Protein AF-A0A484F5U3-F1 (afdb_monomer_lite)

Secondary structure (DSSP, 8-state):
--SSGGGTTT--TT--PPPTTPPEEEEEEEE--SSS-HHHHHHHHHHT----EEEEETTEEEEEEEHHHHHHHHHHHHTTSTTTEEEEE-SS-TT-TTT-SGGGT--PPTTHHHHHHHHHHHHHHHHHHHHHHTT---PPP-PPPPPPGGGHHHHHHHHHHHS-------THHHHHHHHHHHHHHTT-----------------------------------

Organism: NCBI:txid91560

InterPro domains:
  IPR012025 Methanogenesis marker 6 protein [PF09875] (29-130)
  IPR012025 Methanogenesis marker 6 protein [TIGR03272] (28-154)

Sequence (222 aa):
MSSEIANETFKNKNVKKPLSGQKEITKIVAVSSDKVLPADAAQAAYASGYPVTLKETCYGLVMTGTEENVNAVIKIVQDLDKNHIFVKDRGFPAGDPRRCRATRNGGQRPGFYTLHEEISKMGTVGEALDNYEAGVEKTEAEWPTRLNSFKIEDYITAELGKNKKKPEMTHIVTDRIAAKKAEADKKKEPAKKTAKPDEKKTAAKKTAAKKTTKKETTAKKK

pLDDT: mean 72.13, std 22.2, range [30.53, 96.88]

Structure (mmCIF, N/CA/C/O backbone):
data_AF-A0A484F5U3-F1
#
_entry.id   AF-A0A484F5U3-F1
#
loop_
_atom_site.group_PDB
_atom_site.id
_atom_site.type_symbol
_atom_site.label_atom_id
_atom_site.label_alt_id
_atom_site.label_comp_id
_atom_site.label_asym_id
_atom_site.label_entity_id
_atom_site.label_seq_id
_atom_site.pdbx_PDB_ins_code
_atom_site.Cartn_x
_atom_site.Cartn_y
_atom_site.Cartn_z
_atom_site.occupancy
_atom_site.B_iso_or_equiv
_atom_site.auth_seq_id
_atom_site.auth_comp_id
_atom_site.auth_asym_id
_atom_site.auth_atom_id
_atom_site.pdbx_PDB_model_num
ATOM 1 N N . MET A 1 1 ? -29.268 31.803 20.587 1.00 41.06 1 MET A N 1
ATOM 2 C CA . MET A 1 1 ? -29.353 30.354 20.884 1.00 41.06 1 MET A CA 1
ATOM 3 C C . MET A 1 1 ? -29.110 29.599 19.580 1.00 41.06 1 MET A C 1
ATOM 5 O O . MET A 1 1 ? -30.066 29.216 18.921 1.00 41.06 1 MET A O 1
ATOM 9 N N . SER A 1 2 ? -27.857 29.532 19.107 1.00 43.00 2 SER A N 1
ATOM 10 C CA . SER A 1 2 ? -27.600 29.254 17.672 1.00 43.00 2 SER A CA 1
ATOM 11 C C . SER A 1 2 ? -26.285 28.523 17.363 1.00 43.00 2 SER A C 1
ATOM 13 O O . SER A 1 2 ? -26.029 28.205 16.209 1.00 43.00 2 SER A O 1
ATOM 15 N N . SER A 1 3 ? -25.446 28.252 18.366 1.00 44.62 3 SER A N 1
ATOM 16 C CA . SER A 1 3 ? -24.119 27.629 18.217 1.00 44.62 3 SER A CA 1
ATOM 17 C C . SER A 1 3 ? -24.100 26.120 18.500 1.00 44.62 3 SER A C 1
ATOM 19 O O . SER A 1 3 ? -23.183 25.423 18.072 1.00 44.62 3 SER A O 1
ATOM 21 N N . GLU A 1 4 ? -25.100 25.596 19.211 1.00 41.88 4 GLU A N 1
ATOM 22 C CA . GLU A 1 4 ? -25.126 24.196 19.664 1.00 41.88 4 GLU A CA 1
ATOM 23 C C . GLU A 1 4 ? -25.644 23.243 18.576 1.00 41.88 4 GLU A C 1
ATOM 25 O O . GLU A 1 4 ? -25.062 22.181 18.355 1.00 41.88 4 GLU A O 1
ATOM 30 N N . ILE A 1 5 ? -26.657 23.673 17.813 1.00 43.88 5 ILE A N 1
ATOM 31 C CA . ILE A 1 5 ? -27.318 22.889 16.750 1.00 43.88 5 ILE A CA 1
ATOM 32 C C . ILE A 1 5 ? -26.324 22.438 15.658 1.00 43.88 5 ILE A C 1
ATOM 34 O O . ILE A 1 5 ? -26.471 21.362 15.085 1.00 43.88 5 ILE A O 1
ATOM 38 N N . ALA A 1 6 ? -25.266 23.215 15.401 1.00 37.53 6 ALA A N 1
ATOM 39 C CA . ALA A 1 6 ? -24.272 22.914 14.367 1.00 37.53 6 ALA A CA 1
ATOM 40 C C . ALA A 1 6 ? -23.347 21.718 14.689 1.00 37.53 6 ALA A C 1
ATOM 42 O O . ALA A 1 6 ? -22.678 21.213 13.789 1.00 37.53 6 ALA A O 1
ATOM 43 N N . ASN A 1 7 ? -23.284 21.262 15.949 1.00 38.12 7 ASN A N 1
ATOM 44 C CA . ASN A 1 7 ? -22.329 20.234 16.393 1.00 38.12 7 ASN A CA 1
ATOM 45 C C . ASN A 1 7 ? -22.912 18.810 16.479 1.00 38.12 7 ASN A C 1
ATOM 47 O O . ASN A 1 7 ? -22.171 17.852 16.716 1.00 38.12 7 ASN A O 1
ATOM 51 N N . GLU A 1 8 ? -24.220 18.631 16.288 1.00 37.88 8 GLU A N 1
ATOM 52 C CA . GLU A 1 8 ? -24.847 17.302 16.358 1.00 37.88 8 GLU A CA 1
ATOM 53 C C . GLU A 1 8 ? -24.773 16.533 15.032 1.00 37.88 8 GLU A C 1
ATOM 55 O O . GLU A 1 8 ? -24.604 15.310 15.026 1.00 37.88 8 GLU A O 1
ATOM 60 N N . THR A 1 9 ? -24.822 17.243 13.903 1.00 38.38 9 THR A N 1
ATOM 61 C CA . THR A 1 9 ? -24.992 16.674 12.555 1.00 38.38 9 THR A CA 1
ATOM 62 C C . THR A 1 9 ? -23.798 15.855 12.047 1.00 38.38 9 THR A C 1
ATOM 64 O O . THR A 1 9 ? -23.935 15.147 11.054 1.00 38.38 9 THR A O 1
ATOM 67 N N . PHE A 1 10 ? -22.636 15.910 12.713 1.00 39.28 10 PHE A N 1
ATOM 68 C CA . PHE A 1 10 ? -21.430 15.161 12.318 1.00 39.28 10 PHE A CA 1
ATOM 69 C C . PHE A 1 10 ? -21.106 13.949 13.218 1.00 39.28 10 PHE A C 1
ATOM 71 O O . PHE A 1 10 ? -20.058 13.317 13.074 1.00 39.28 10 PHE A O 1
ATOM 78 N N . LYS A 1 11 ? -22.008 13.562 14.132 1.00 38.47 11 LYS A N 1
ATOM 79 C CA . LYS A 1 11 ? -21.887 12.301 14.887 1.00 38.47 11 LYS A CA 1
ATOM 80 C C . LYS A 1 11 ? -22.425 11.134 14.051 1.00 38.47 11 LYS A C 1
ATOM 82 O O . LYS A 1 11 ? -23.576 10.731 14.207 1.00 38.47 11 LYS A O 1
ATOM 87 N N . ASN A 1 12 ? -21.593 10.582 13.164 1.00 41.94 12 ASN A N 1
ATOM 88 C CA . ASN A 1 12 ? -21.944 9.404 12.362 1.00 41.94 12 ASN A CA 1
ATOM 89 C C . ASN A 1 12 ? -22.161 8.171 13.268 1.00 41.94 12 ASN A C 1
ATOM 91 O O . ASN A 1 12 ? -21.207 7.533 13.717 1.00 41.94 12 ASN A O 1
ATOM 95 N N . LYS A 1 13 ? -23.432 7.849 13.545 1.00 41.28 13 LYS A N 1
ATOM 96 C CA . LYS A 1 13 ? -23.855 6.891 14.585 1.00 41.28 13 LYS A CA 1
ATOM 97 C C . LYS A 1 13 ? -23.463 5.428 14.315 1.00 41.28 13 LYS A C 1
ATOM 99 O O . LYS A 1 13 ? -23.610 4.606 15.212 1.00 41.28 13 LYS A O 1
ATOM 104 N N . ASN A 1 14 ? -22.953 5.104 13.122 1.00 42.81 14 ASN A N 1
ATOM 105 C CA . ASN A 1 14 ? -22.534 3.746 12.752 1.00 42.81 14 ASN A CA 1
ATOM 106 C C . ASN A 1 14 ? -21.065 3.413 13.062 1.00 42.81 14 ASN A C 1
ATOM 108 O O . ASN A 1 14 ? -20.674 2.253 12.927 1.00 42.81 14 ASN A O 1
ATOM 112 N N . VAL A 1 15 ? -20.250 4.368 13.529 1.00 49.59 15 VAL A N 1
ATOM 113 C CA . VAL A 1 15 ? -18.909 4.044 14.045 1.00 49.59 15 VAL A CA 1
ATOM 114 C C . VAL A 1 15 ? -19.054 3.400 15.426 1.00 49.59 15 VAL A C 1
ATOM 116 O O . VAL A 1 15 ? -18.996 4.071 16.458 1.00 49.59 15 VAL A O 1
ATOM 119 N N . LYS A 1 16 ? -19.267 2.077 15.451 1.00 50.12 16 LYS A N 1
ATOM 120 C CA . LYS A 1 16 ? -19.190 1.276 16.679 1.00 50.12 16 LYS A CA 1
ATOM 121 C C . LYS A 1 16 ? -17.790 1.445 17.270 1.00 50.12 16 LYS A C 1
ATOM 123 O O . LYS A 1 16 ? -16.825 0.905 16.736 1.00 50.12 16 LYS A O 1
ATOM 128 N N . LYS A 1 17 ? -17.687 2.198 18.369 1.00 50.75 17 LYS A N 1
ATOM 129 C CA . LYS A 1 17 ? -16.458 2.303 19.166 1.00 50.75 17 LYS A CA 1
ATOM 130 C C . LYS A 1 17 ? -15.971 0.879 19.494 1.00 50.75 17 LYS A C 1
ATOM 132 O O . LYS A 1 17 ? -16.818 0.070 19.884 1.00 50.75 17 LYS A O 1
ATOM 137 N N . PRO A 1 18 ? -14.673 0.554 19.329 1.00 54.41 18 PRO A N 1
ATOM 138 C CA . PRO A 1 18 ? -14.179 -0.805 19.528 1.00 54.41 18 PRO A CA 1
ATOM 139 C C . PRO A 1 18 ? -14.562 -1.338 20.911 1.00 54.41 18 PRO A C 1
ATOM 141 O O . PRO A 1 18 ? -14.521 -0.608 21.908 1.00 54.41 18 PRO A O 1
ATOM 144 N N . LEU A 1 19 ? -14.958 -2.613 20.948 1.00 56.31 19 LEU A N 1
ATOM 145 C CA . LEU A 1 19 ? -15.327 -3.310 22.177 1.00 56.31 19 LEU A CA 1
ATOM 146 C C . LEU A 1 19 ? -14.149 -3.269 23.157 1.00 56.31 19 LEU A C 1
ATOM 148 O O . LEU A 1 19 ? -12.989 -3.397 22.759 1.00 56.31 19 LEU A O 1
ATOM 152 N N . SER A 1 20 ? -14.447 -3.043 24.437 1.00 50.94 20 SER A N 1
ATOM 153 C CA . SER A 1 20 ? -13.456 -2.741 25.473 1.00 50.94 20 SER A CA 1
ATOM 154 C C . SER A 1 20 ? -12.430 -3.867 25.632 1.00 50.94 20 SER A C 1
ATOM 156 O O . SER A 1 20 ? -12.700 -4.864 26.297 1.00 50.94 20 SER A O 1
ATOM 158 N N . GLY A 1 21 ? -11.260 -3.687 25.016 1.00 67.50 21 GLY A N 1
ATOM 159 C CA . GLY A 1 21 ? -10.169 -4.663 24.975 1.00 67.50 21 GLY A CA 1
ATOM 160 C C . GLY A 1 21 ? -9.510 -4.795 23.597 1.0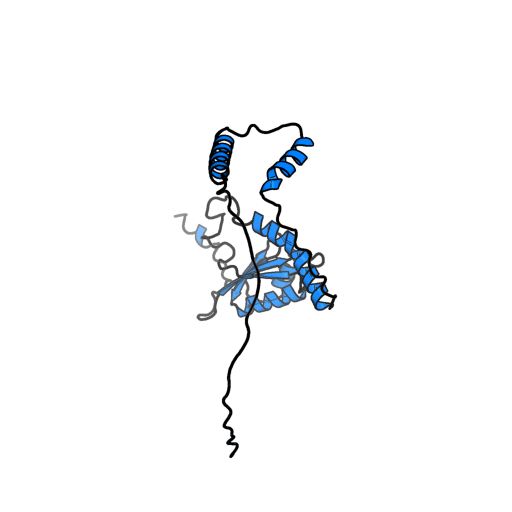0 67.50 21 GLY A C 1
ATOM 161 O O . GLY A 1 21 ? -8.325 -5.110 23.529 1.00 67.50 21 GLY A O 1
ATOM 162 N N . GLN A 1 22 ? -10.220 -4.505 22.500 1.00 71.00 22 GLN A N 1
ATOM 163 C CA . GLN A 1 22 ? -9.645 -4.616 21.154 1.00 71.00 22 GLN A CA 1
ATOM 164 C C . GLN A 1 22 ? -8.764 -3.409 20.796 1.00 71.00 22 GLN A C 1
ATOM 166 O O . GLN A 1 22 ? -9.181 -2.252 20.877 1.00 71.00 22 GLN A O 1
ATOM 171 N N . LYS A 1 23 ? -7.535 -3.699 20.354 1.00 85.06 23 LYS A N 1
ATOM 172 C CA . LYS A 1 23 ? -6.556 -2.714 19.880 1.00 85.06 23 LYS A CA 1
ATOM 173 C C . LYS A 1 23 ? -6.974 -2.173 18.510 1.00 85.06 23 LYS A C 1
ATOM 175 O O . LYS A 1 23 ? -7.027 -2.908 17.523 1.00 85.06 23 LYS A O 1
ATOM 180 N N . GLU A 1 24 ? -7.252 -0.875 18.458 1.00 90.38 24 GLU A N 1
ATOM 181 C CA . GLU A 1 24 ? -7.454 -0.145 17.209 1.00 90.38 24 GLU A CA 1
ATOM 182 C C . GLU A 1 24 ? -6.094 0.193 16.584 1.00 90.38 24 GLU A C 1
ATOM 184 O O . GLU A 1 24 ? -5.200 0.725 17.246 1.00 90.38 24 GLU A O 1
ATOM 189 N N . ILE A 1 25 ? -5.934 -0.129 15.303 1.00 94.31 25 ILE A N 1
ATOM 190 C CA . ILE A 1 25 ? -4.747 0.187 14.511 1.00 94.31 25 ILE A CA 1
ATOM 191 C C . ILE A 1 25 ? -5.137 0.996 13.278 1.00 94.31 25 ILE A C 1
ATOM 193 O O . ILE A 1 25 ? -6.298 1.088 12.881 1.00 94.31 25 ILE A O 1
ATOM 197 N N . THR A 1 26 ? -4.143 1.610 12.649 1.00 93.94 26 THR A N 1
ATOM 198 C CA . THR A 1 26 ? -4.297 2.204 11.324 1.00 93.94 26 THR A CA 1
ATOM 199 C C . THR A 1 26 ? -3.098 1.816 10.477 1.00 93.94 26 THR A C 1
ATOM 201 O O . THR A 1 26 ? -1.956 1.957 10.918 1.00 93.94 26 THR A O 1
ATOM 204 N N . LYS A 1 27 ? -3.354 1.360 9.250 1.00 94.38 27 LYS A N 1
ATOM 205 C CA . LYS A 1 27 ? -2.317 1.099 8.247 1.00 94.38 27 LYS A CA 1
ATOM 206 C C . LYS A 1 27 ? -2.541 1.965 7.009 1.00 94.38 27 LYS A C 1
ATOM 208 O O . LYS A 1 27 ? -3.644 2.460 6.764 1.00 94.38 27 LYS A O 1
ATOM 213 N N . ILE A 1 28 ? -1.475 2.179 6.249 1.00 92.38 28 ILE A N 1
ATOM 214 C CA . ILE A 1 28 ? -1.549 2.638 4.862 1.00 92.38 28 ILE A CA 1
ATOM 215 C C . ILE A 1 28 ? -1.192 1.463 3.952 1.00 92.38 28 ILE A C 1
ATOM 217 O O . ILE A 1 28 ? -0.192 0.783 4.182 1.00 92.38 28 ILE A O 1
ATOM 221 N N . VAL A 1 29 ? -2.030 1.239 2.948 1.00 94.19 29 VAL A N 1
ATOM 222 C CA . VAL A 1 29 ? -1.783 0.353 1.815 1.00 94.19 29 VAL A CA 1
ATOM 223 C C . VAL A 1 29 ? -1.407 1.243 0.639 1.00 94.19 29 VAL A C 1
ATOM 225 O O . VAL A 1 29 ? -2.126 2.201 0.338 1.00 94.19 29 VAL A O 1
ATOM 228 N N . ALA A 1 30 ? -0.281 0.948 0.004 1.00 93.50 30 ALA A N 1
ATOM 229 C CA . ALA A 1 30 ? 0.208 1.644 -1.171 1.00 93.50 30 ALA A CA 1
ATOM 230 C C . ALA A 1 30 ? 0.343 0.647 -2.329 1.00 93.50 30 ALA A C 1
ATOM 232 O O . ALA A 1 30 ? 0.994 -0.388 -2.194 1.00 93.50 30 ALA A O 1
ATOM 233 N N . VAL A 1 31 ? -0.309 0.960 -3.443 1.00 94.62 31 VAL A N 1
ATOM 234 C CA . VAL A 1 31 ? -0.389 0.121 -4.640 1.00 94.62 31 VAL A CA 1
ATOM 235 C C . VAL A 1 31 ? 0.643 0.621 -5.644 1.00 94.62 31 VAL A C 1
ATOM 237 O O . VAL A 1 31 ? 0.672 1.811 -5.959 1.00 94.62 31 VAL A O 1
ATOM 240 N N . SER A 1 32 ? 1.494 -0.284 -6.122 1.00 92.81 32 SER A N 1
ATOM 241 C CA . SER A 1 32 ? 2.542 -0.019 -7.114 1.00 92.81 32 SER A CA 1
ATOM 242 C C . SER A 1 32 ? 2.533 -1.093 -8.211 1.00 92.81 32 SER A C 1
ATOM 244 O O . SER A 1 32 ? 3.586 -1.593 -8.609 1.00 92.81 32 SER A O 1
ATOM 246 N N . SER A 1 33 ? 1.326 -1.482 -8.633 1.00 91.12 33 SER A N 1
ATOM 247 C CA . SER A 1 33 ? 1.037 -2.477 -9.672 1.00 91.12 33 SER A CA 1
ATOM 248 C C . SER A 1 33 ? 0.574 -1.784 -10.952 1.00 91.12 33 SER A C 1
ATOM 250 O O . SER A 1 33 ? -0.191 -0.824 -10.882 1.00 91.12 33 SER A O 1
ATOM 252 N N . ASP A 1 34 ? 0.961 -2.325 -12.107 1.00 89.56 34 ASP A N 1
ATOM 253 C CA . ASP A 1 34 ? 0.396 -1.948 -13.412 1.00 89.56 34 ASP A CA 1
ATOM 254 C C . ASP A 1 34 ? -0.933 -2.674 -13.713 1.00 89.56 34 ASP A C 1
ATOM 256 O O . ASP A 1 34 ? -1.636 -2.328 -14.662 1.00 89.56 34 ASP A O 1
ATOM 260 N N . LYS A 1 35 ? -1.277 -3.697 -12.916 1.00 92.56 35 LYS A N 1
ATOM 261 C CA . LYS A 1 35 ? -2.450 -4.575 -13.093 1.00 92.56 35 LYS A CA 1
ATOM 262 C C . LYS A 1 35 ? -3.643 -4.141 -12.233 1.00 92.56 35 LYS A C 1
ATOM 264 O O . LYS A 1 35 ? -4.784 -4.387 -12.609 1.00 92.56 35 LYS A O 1
ATOM 269 N N . VAL A 1 36 ? -3.373 -3.540 -11.070 1.00 94.12 36 VAL A N 1
ATOM 270 C CA . VAL A 1 36 ? -4.365 -3.194 -10.036 1.00 94.12 36 VAL A CA 1
ATOM 271 C C . VAL A 1 36 ? -4.278 -1.706 -9.722 1.00 94.12 36 VAL A C 1
ATOM 273 O O . VAL A 1 36 ? -3.232 -1.219 -9.288 1.00 94.12 36 VAL A O 1
ATOM 276 N N . LEU A 1 37 ? -5.380 -0.975 -9.879 1.00 94.50 37 LEU A N 1
ATOM 277 C CA . LEU A 1 37 ? -5.435 0.447 -9.553 1.00 94.50 37 LEU A CA 1
ATOM 278 C C . LEU A 1 37 ? -5.706 0.670 -8.051 1.00 94.50 37 LEU A C 1
ATOM 280 O O . LEU A 1 37 ? -6.380 -0.132 -7.397 1.00 94.50 37 LEU A O 1
ATOM 284 N N . PRO A 1 38 ? -5.302 1.829 -7.492 1.00 94.25 38 PRO A N 1
ATOM 285 C CA . PRO A 1 38 ? -5.743 2.292 -6.174 1.00 94.25 38 PRO A CA 1
ATOM 286 C C . PRO A 1 38 ? -7.260 2.230 -5.934 1.00 94.25 38 PRO A C 1
ATOM 288 O O . PRO A 1 38 ? -7.690 2.037 -4.797 1.00 94.25 38 PRO A O 1
ATOM 291 N N . ALA A 1 39 ? -8.060 2.398 -6.993 1.00 94.88 39 ALA A N 1
ATOM 292 C CA . ALA A 1 39 ? -9.516 2.313 -6.947 1.00 94.88 39 ALA A CA 1
ATOM 293 C C . ALA A 1 39 ? -10.015 0.869 -6.766 1.00 94.88 39 ALA A C 1
ATOM 295 O O . ALA A 1 39 ? -10.960 0.648 -6.014 1.00 94.88 39 ALA A O 1
ATOM 296 N N . ASP A 1 40 ? -9.360 -0.114 -7.384 1.00 95.56 40 ASP A N 1
ATOM 297 C CA . ASP A 1 40 ? -9.749 -1.528 -7.303 1.00 95.56 40 ASP A CA 1
ATOM 298 C C . ASP A 1 40 ? -9.438 -2.080 -5.907 1.00 95.56 40 ASP A C 1
ATOM 300 O O . ASP A 1 40 ? -10.276 -2.720 -5.272 1.00 95.56 40 ASP A O 1
ATOM 304 N N . ALA A 1 41 ? -8.273 -1.709 -5.364 1.00 95.38 41 ALA A N 1
ATOM 305 C CA . ALA A 1 41 ? -7.901 -1.967 -3.974 1.00 95.38 41 ALA A CA 1
ATOM 306 C C . ALA A 1 41 ? -8.887 -1.337 -2.967 1.00 95.38 41 ALA A C 1
ATOM 308 O O . ALA A 1 41 ? -9.164 -1.920 -1.916 1.00 95.38 41 ALA A O 1
ATOM 309 N N . ALA A 1 42 ? -9.450 -0.163 -3.278 1.00 95.25 42 ALA A N 1
ATOM 310 C CA . ALA A 1 42 ? -10.506 0.444 -2.470 1.00 95.25 42 ALA A CA 1
ATOM 311 C C . ALA A 1 42 ? -11.843 -0.305 -2.617 1.00 95.25 42 ALA A C 1
ATOM 313 O O . ALA A 1 42 ? -12.475 -0.606 -1.605 1.00 95.25 42 ALA A O 1
ATOM 314 N N . GLN A 1 43 ? -12.253 -0.670 -3.837 1.00 95.69 43 GLN A N 1
ATOM 315 C CA . GLN A 1 43 ? -13.472 -1.449 -4.091 1.00 95.69 43 GLN A CA 1
ATOM 316 C C . GLN A 1 43 ? -13.440 -2.813 -3.391 1.00 95.69 43 GLN A C 1
ATOM 318 O O . GLN A 1 43 ? -14.408 -3.161 -2.719 1.00 95.69 43 GLN A O 1
ATOM 323 N N . ALA A 1 44 ? -12.324 -3.544 -3.458 1.00 95.62 44 ALA A N 1
ATOM 324 C CA . ALA A 1 44 ? -12.140 -4.803 -2.735 1.00 95.62 44 ALA A CA 1
ATOM 325 C C . ALA A 1 44 ? -12.240 -4.610 -1.210 1.00 95.62 44 ALA A C 1
ATOM 327 O O . ALA A 1 44 ? -12.890 -5.397 -0.518 1.00 95.62 44 ALA A O 1
ATOM 328 N N . ALA A 1 45 ? -11.674 -3.519 -0.678 1.00 95.50 45 ALA A N 1
ATOM 329 C CA . ALA A 1 45 ? -11.804 -3.179 0.735 1.00 95.50 45 ALA A CA 1
ATOM 330 C C . ALA A 1 45 ? -13.256 -2.842 1.138 1.00 95.50 45 ALA A C 1
ATOM 332 O O . ALA A 1 45 ? -13.696 -3.283 2.200 1.00 95.50 45 ALA A O 1
ATOM 333 N N . TYR A 1 46 ? -14.025 -2.136 0.299 1.00 95.06 46 TYR A N 1
ATOM 334 C CA . TYR A 1 46 ? -15.458 -1.890 0.526 1.00 95.06 46 TYR A CA 1
ATOM 335 C C . TYR A 1 46 ? -16.299 -3.176 0.425 1.00 95.06 46 TYR A C 1
ATOM 337 O O . TYR A 1 46 ? -17.157 -3.416 1.274 1.00 95.06 46 TYR A O 1
ATOM 345 N N . ALA A 1 47 ? -16.033 -4.023 -0.573 1.00 95.44 47 ALA A N 1
ATOM 346 C CA . ALA A 1 47 ? -16.743 -5.282 -0.806 1.00 95.44 47 ALA A CA 1
ATOM 347 C C . ALA A 1 47 ? -16.494 -6.338 0.289 1.00 95.44 47 ALA A C 1
ATOM 349 O O . ALA A 1 47 ? -17.308 -7.239 0.469 1.00 95.44 47 ALA A O 1
ATOM 350 N N . SER A 1 48 ? -15.400 -6.209 1.048 1.00 93.50 48 SER A N 1
ATOM 351 C CA . SER A 1 48 ? -15.016 -7.145 2.113 1.00 93.50 48 SER A CA 1
ATOM 352 C C . SER A 1 48 ? -16.020 -7.272 3.272 1.00 93.50 48 SER A C 1
ATOM 354 O O . SER A 1 48 ? -15.952 -8.233 4.036 1.00 93.50 48 SER A O 1
ATOM 356 N N . GLY A 1 49 ? -16.921 -6.298 3.451 1.00 91.62 49 GLY A N 1
ATOM 357 C CA . GLY A 1 49 ? -17.933 -6.289 4.516 1.00 91.62 49 GLY A CA 1
ATOM 358 C C . GLY A 1 49 ? -17.405 -6.071 5.945 1.00 91.62 49 GLY A C 1
ATOM 359 O O . GLY A 1 49 ? -18.206 -5.966 6.877 1.00 91.62 49 GLY A O 1
ATOM 360 N N . TYR A 1 50 ? -16.088 -5.974 6.149 1.00 94.38 50 TYR A N 1
ATOM 361 C CA . TYR A 1 50 ? -15.503 -5.772 7.476 1.00 94.38 50 TYR A CA 1
ATOM 362 C C . TYR A 1 50 ? -15.731 -4.343 8.010 1.00 94.38 50 TYR A C 1
ATOM 364 O O . TYR A 1 50 ? -15.652 -3.374 7.252 1.00 94.38 50 TYR A O 1
ATOM 372 N N . PRO A 1 51 ? -15.952 -4.165 9.330 1.00 92.88 51 PRO A N 1
ATOM 373 C CA . PRO A 1 51 ? -16.187 -2.857 9.941 1.00 92.88 51 PRO A CA 1
ATOM 374 C C . PRO A 1 51 ? -14.878 -2.063 10.109 1.00 92.88 51 PRO A C 1
ATOM 376 O O . PRO A 1 51 ? -14.354 -1.909 11.214 1.00 92.88 51 PRO A O 1
ATOM 379 N N . VAL A 1 52 ? -14.346 -1.547 8.999 1.00 93.44 52 VAL A N 1
ATOM 380 C CA . VAL A 1 52 ? -13.168 -0.667 8.953 1.00 93.44 52 VAL A CA 1
ATOM 381 C C . VAL A 1 52 ? -13.528 0.716 8.407 1.00 93.44 52 VAL A C 1
ATOM 383 O O . VAL A 1 52 ? -14.346 0.862 7.503 1.00 93.44 52 VAL A O 1
ATOM 386 N N . THR A 1 53 ? -12.893 1.760 8.939 1.00 93.69 53 THR A N 1
ATOM 387 C CA . THR A 1 53 ? -12.974 3.112 8.374 1.00 93.69 53 THR A CA 1
ATOM 388 C C . THR A 1 53 ? -11.933 3.251 7.271 1.00 93.69 53 THR A C 1
ATOM 390 O O . THR A 1 53 ? -10.731 3.204 7.542 1.00 93.69 53 THR A O 1
ATOM 393 N N . LEU A 1 54 ? -12.390 3.435 6.033 1.00 94.12 54 LEU A N 1
ATOM 394 C CA . LEU A 1 54 ? -11.539 3.586 4.854 1.00 94.12 54 LEU A CA 1
ATOM 395 C C . LEU A 1 54 ? -11.379 5.057 4.452 1.00 94.12 54 LEU A C 1
ATOM 397 O O . LEU A 1 54 ? -12.302 5.865 4.567 1.00 94.12 54 LEU A O 1
ATOM 401 N N . LYS A 1 55 ? -10.195 5.398 3.943 1.00 92.44 55 LYS A N 1
ATOM 402 C CA . LYS A 1 55 ? -9.917 6.652 3.243 1.00 92.44 55 LYS A CA 1
ATOM 403 C C . LYS A 1 55 ? -9.037 6.388 2.026 1.00 92.44 55 LYS A C 1
ATOM 405 O O . LYS A 1 55 ? -7.852 6.091 2.170 1.00 92.44 55 LYS A O 1
ATOM 410 N N . GLU A 1 56 ? -9.602 6.600 0.849 1.00 92.56 56 GLU A N 1
ATOM 411 C CA . GLU A 1 5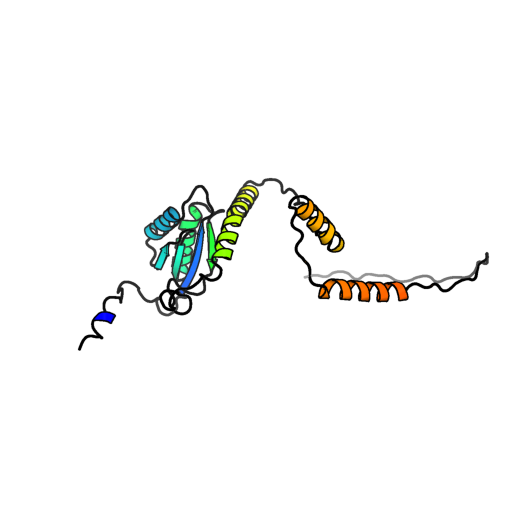6 ? -8.887 6.584 -0.426 1.00 92.56 56 GLU A CA 1
ATOM 412 C C . GLU A 1 56 ? -7.791 7.659 -0.516 1.00 92.56 56 GLU A C 1
ATOM 414 O O . GLU A 1 56 ? -7.841 8.727 0.116 1.00 92.56 56 GLU A O 1
ATOM 419 N N . THR A 1 57 ? -6.782 7.363 -1.330 1.00 88.25 57 THR A N 1
ATOM 420 C CA . THR A 1 57 ? -5.669 8.244 -1.687 1.00 88.25 57 THR A CA 1
ATOM 421 C C . THR A 1 57 ? -5.242 7.966 -3.131 1.00 88.25 57 THR A C 1
ATOM 423 O O . THR A 1 57 ? -5.506 6.894 -3.661 1.00 88.25 57 THR A O 1
ATOM 426 N N . CYS A 1 58 ? -4.495 8.884 -3.751 1.00 88.12 58 CYS A N 1
ATOM 427 C CA . CYS A 1 58 ? -3.996 8.738 -5.127 1.00 88.12 58 CYS A CA 1
ATOM 428 C C . CYS A 1 58 ? -3.050 7.536 -5.354 1.00 88.12 58 CYS A C 1
ATOM 430 O O . CYS A 1 58 ? -2.594 7.333 -6.471 1.00 88.12 58 CYS A O 1
ATOM 432 N N . TYR A 1 59 ? -2.704 6.801 -4.294 1.00 88.62 59 TYR A N 1
ATOM 433 C CA . TYR A 1 59 ? -1.669 5.769 -4.264 1.00 88.62 59 TYR A CA 1
ATOM 434 C C . TYR A 1 59 ? -2.133 4.473 -3.576 1.00 88.62 59 TYR A C 1
ATOM 436 O O . TYR A 1 59 ? -1.313 3.611 -3.289 1.00 88.62 59 TYR A O 1
ATOM 444 N N . GLY A 1 60 ? -3.417 4.353 -3.228 1.00 92.62 60 GLY A N 1
ATOM 445 C CA . GLY A 1 60 ? -3.964 3.259 -2.418 1.00 92.62 60 GLY A CA 1
ATOM 446 C C . GLY A 1 60 ? -4.884 3.797 -1.324 1.00 92.62 60 GLY A C 1
ATOM 447 O O . GLY A 1 60 ? -5.535 4.827 -1.504 1.00 92.62 60 GLY A O 1
ATOM 448 N N . LEU A 1 61 ? -4.915 3.160 -0.155 1.00 94.12 61 LEU A N 1
ATOM 449 C CA . LEU A 1 61 ? -5.885 3.460 0.900 1.00 94.12 61 LEU A CA 1
ATOM 450 C C . LEU A 1 61 ? -5.265 3.539 2.299 1.00 94.12 61 LEU A C 1
ATOM 452 O O . LEU A 1 61 ? -4.253 2.920 2.615 1.00 94.12 61 LEU A O 1
ATOM 456 N N . VAL A 1 62 ? -5.906 4.307 3.175 1.00 93.50 62 VAL A N 1
ATOM 457 C CA . VAL A 1 62 ? -5.665 4.302 4.621 1.00 93.50 62 VAL A CA 1
ATOM 458 C C . VAL A 1 62 ? -6.860 3.640 5.287 1.00 93.50 62 VAL A C 1
ATOM 460 O O . VAL A 1 62 ? -7.992 4.059 5.058 1.00 93.50 62 VAL A O 1
ATOM 463 N N . MET A 1 63 ? -6.606 2.643 6.128 1.00 94.62 63 MET A N 1
ATOM 464 C CA . MET A 1 63 ? -7.641 1.900 6.849 1.00 94.62 63 MET A CA 1
ATOM 465 C C . MET A 1 63 ? -7.416 1.991 8.358 1.00 94.62 63 MET A C 1
ATOM 467 O O . MET A 1 63 ? -6.286 1.835 8.826 1.00 94.62 63 MET A O 1
ATOM 471 N N . THR A 1 64 ? -8.488 2.248 9.106 1.00 94.94 64 THR A N 1
ATOM 472 C CA . THR A 1 64 ? -8.524 2.325 10.574 1.00 94.94 64 THR A CA 1
ATOM 473 C C . THR A 1 64 ? -9.558 1.338 11.111 1.00 94.94 64 THR A C 1
ATOM 475 O O . THR A 1 64 ? -10.671 1.271 10.591 1.00 94.94 64 THR A O 1
ATOM 478 N N . GLY A 1 65 ? -9.216 0.592 12.159 1.00 93.69 65 GLY A N 1
ATOM 479 C CA . GLY A 1 65 ? -10.143 -0.314 12.838 1.00 93.69 65 GLY A CA 1
ATOM 480 C C . GLY A 1 65 ? -9.431 -1.277 13.784 1.00 93.69 65 GLY A C 1
ATOM 481 O O . GLY A 1 65 ? -8.229 -1.164 14.021 1.00 93.69 65 GLY A O 1
ATOM 482 N N . THR A 1 66 ? -10.165 -2.248 14.320 1.00 94.56 66 THR A N 1
ATOM 483 C CA . THR A 1 66 ? -9.601 -3.345 15.127 1.00 94.56 66 THR A CA 1
ATOM 484 C C . THR A 1 66 ? -8.571 -4.150 14.329 1.00 94.56 66 THR A C 1
ATOM 486 O O . THR A 1 66 ? -8.815 -4.451 13.158 1.00 94.56 66 THR A O 1
ATOM 489 N N . GLU A 1 67 ? -7.484 -4.569 14.974 1.00 93.25 67 GLU A N 1
ATOM 490 C CA . GLU A 1 67 ? -6.373 -5.307 14.349 1.00 93.25 67 GLU A CA 1
ATOM 491 C C . GLU A 1 67 ? -6.797 -6.548 13.538 1.00 93.25 67 GLU A C 1
ATOM 493 O O . GLU A 1 67 ? -6.299 -6.741 12.432 1.00 93.25 67 GLU A O 1
ATOM 498 N N . GLU A 1 68 ? -7.770 -7.326 14.020 1.00 94.06 68 GLU A N 1
ATOM 499 C CA . GLU A 1 68 ? -8.351 -8.480 13.311 1.00 94.06 68 GLU A CA 1
ATOM 500 C C . GLU A 1 68 ? -8.953 -8.086 11.949 1.00 94.06 68 GLU A C 1
ATOM 502 O O . GLU A 1 68 ? -8.485 -8.539 10.905 1.00 94.06 68 GLU A O 1
ATOM 507 N N . ASN A 1 69 ? -9.955 -7.196 11.953 1.00 95.25 69 ASN A N 1
ATOM 508 C CA . ASN A 1 69 ? -10.652 -6.743 10.745 1.00 95.25 69 ASN A CA 1
ATOM 509 C C . ASN A 1 69 ? -9.709 -6.026 9.763 1.00 95.25 69 ASN A C 1
ATOM 511 O O . ASN A 1 69 ? -9.786 -6.254 8.560 1.00 95.25 69 ASN A O 1
ATOM 515 N N . VAL A 1 70 ? -8.778 -5.203 10.261 1.00 95.12 70 VAL A N 1
ATOM 516 C CA . VAL A 1 70 ? -7.770 -4.534 9.419 1.00 95.12 70 VAL A CA 1
ATOM 517 C C . VAL A 1 70 ? -6.875 -5.563 8.721 1.00 95.12 70 VAL A C 1
ATOM 519 O O . VAL A 1 70 ? -6.684 -5.481 7.510 1.00 95.12 70 VAL A O 1
ATOM 522 N N . ASN A 1 71 ? -6.379 -6.571 9.444 1.00 95.38 71 ASN A N 1
ATOM 523 C CA . ASN A 1 71 ? -5.536 -7.619 8.861 1.00 95.38 71 ASN A CA 1
ATOM 524 C C . ASN A 1 71 ? -6.308 -8.562 7.916 1.00 95.38 71 ASN A C 1
ATOM 526 O O . ASN A 1 71 ? -5.699 -9.127 7.008 1.00 95.38 71 ASN A O 1
ATOM 530 N N . ALA A 1 72 ? -7.625 -8.721 8.084 1.00 96.38 72 ALA A N 1
ATOM 531 C CA . ALA A 1 72 ? -8.467 -9.468 7.147 1.00 96.38 72 ALA A CA 1
ATOM 532 C C . ALA A 1 72 ? -8.653 -8.720 5.813 1.00 96.38 72 ALA A C 1
ATOM 534 O O . ALA A 1 72 ? -8.438 -9.302 4.751 1.00 96.38 72 ALA A O 1
ATOM 535 N N . VAL A 1 73 ? -8.954 -7.415 5.861 1.00 96.88 73 VAL A N 1
ATOM 536 C CA . VAL A 1 73 ? -9.052 -6.559 4.662 1.00 96.88 73 VAL A CA 1
ATOM 537 C C . VAL A 1 73 ? -7.715 -6.476 3.924 1.00 96.88 73 VAL A C 1
ATOM 539 O O . VAL A 1 73 ? -7.691 -6.513 2.697 1.00 96.88 73 VAL A O 1
ATOM 542 N N . ILE A 1 74 ? -6.595 -6.410 4.652 1.00 96.50 74 ILE A N 1
ATOM 543 C CA . ILE A 1 74 ? -5.251 -6.392 4.055 1.00 96.50 74 ILE A CA 1
ATOM 544 C C . ILE A 1 74 ? -5.002 -7.616 3.175 1.00 96.50 74 ILE A C 1
ATOM 546 O O . ILE A 1 74 ? -4.500 -7.438 2.072 1.00 96.50 74 ILE A O 1
ATOM 550 N N . LYS A 1 75 ? -5.384 -8.821 3.620 1.00 96.56 75 LYS A N 1
ATOM 551 C CA . LYS A 1 75 ? -5.234 -10.043 2.813 1.00 96.56 75 LYS A CA 1
ATOM 552 C C . LYS A 1 75 ? -6.011 -9.932 1.507 1.00 96.56 75 LYS A C 1
ATOM 554 O O . LYS A 1 75 ? -5.392 -9.951 0.459 1.00 96.56 75 LYS A O 1
ATOM 559 N N . ILE A 1 76 ? -7.314 -9.646 1.585 1.00 96.44 76 ILE A N 1
ATOM 560 C CA . ILE A 1 76 ? -8.196 -9.489 0.412 1.00 96.44 76 ILE A CA 1
ATOM 561 C C . ILE A 1 76 ? -7.636 -8.478 -0.601 1.00 96.44 76 ILE A C 1
ATOM 563 O O . ILE A 1 76 ? -7.741 -8.689 -1.804 1.00 96.44 76 ILE A O 1
ATOM 567 N N . VAL A 1 77 ? -7.039 -7.379 -0.128 1.00 96.38 77 VAL A N 1
ATOM 568 C CA . VAL A 1 77 ? -6.436 -6.369 -1.009 1.00 96.38 77 VAL A CA 1
ATOM 569 C C . VAL A 1 77 ? -5.079 -6.823 -1.560 1.00 96.38 77 VAL A C 1
ATOM 571 O O . VAL A 1 77 ? -4.801 -6.563 -2.725 1.00 96.38 77 VAL A O 1
ATOM 574 N N . GLN A 1 78 ? -4.239 -7.508 -0.778 1.00 95.12 78 GLN A N 1
ATOM 575 C CA . GLN A 1 78 ? -2.966 -8.064 -1.261 1.00 95.12 78 GLN A CA 1
ATOM 576 C C . GLN A 1 78 ? -3.161 -9.255 -2.209 1.00 95.12 78 GLN A C 1
ATOM 578 O O . GLN A 1 78 ? -2.367 -9.414 -3.126 1.00 95.12 78 GLN A O 1
ATOM 583 N N . ASP A 1 79 ? -4.231 -10.035 -2.064 1.00 95.56 79 ASP A N 1
ATOM 584 C CA . ASP A 1 79 ? -4.558 -11.160 -2.948 1.00 95.56 79 ASP A CA 1
ATOM 585 C C . ASP A 1 79 ? -4.872 -10.707 -4.399 1.00 95.56 79 ASP A C 1
ATOM 587 O O . ASP A 1 79 ? -4.893 -11.537 -5.305 1.00 95.56 79 ASP A O 1
ATOM 591 N N . LEU A 1 80 ? -5.061 -9.397 -4.643 1.00 95.44 80 LEU A N 1
ATOM 592 C CA . LEU A 1 80 ? -5.176 -8.804 -5.987 1.00 95.44 80 LEU A CA 1
ATOM 593 C C . LEU A 1 80 ? -3.827 -8.736 -6.731 1.00 95.44 80 LEU A C 1
ATOM 595 O O . LEU A 1 80 ? -3.759 -9.049 -7.916 1.00 95.44 80 LEU A O 1
ATOM 599 N N . ASP A 1 81 ? -2.764 -8.296 -6.048 1.00 94.81 81 ASP A N 1
ATOM 600 C CA . ASP A 1 81 ? -1.381 -8.287 -6.549 1.00 94.81 81 ASP A CA 1
ATOM 601 C C . ASP A 1 81 ? -0.399 -8.282 -5.363 1.00 94.81 81 ASP A C 1
ATOM 603 O O . ASP A 1 81 ? -0.006 -7.246 -4.818 1.00 94.81 81 ASP A O 1
ATOM 607 N N . LYS A 1 82 ? -0.033 -9.492 -4.943 1.00 92.56 82 LYS A N 1
ATOM 608 C CA . LYS A 1 82 ? 0.673 -9.786 -3.690 1.00 92.56 82 LYS A CA 1
ATOM 609 C C . LYS A 1 82 ? 2.013 -9.064 -3.548 1.00 92.56 82 LYS A C 1
ATOM 611 O O . LYS A 1 82 ? 2.348 -8.620 -2.449 1.00 92.56 82 LYS A O 1
ATOM 616 N N . ASN A 1 83 ? 2.768 -8.955 -4.638 1.00 94.94 83 ASN A N 1
ATOM 617 C CA . ASN A 1 83 ? 4.142 -8.453 -4.620 1.00 94.94 83 ASN A CA 1
ATOM 618 C C . ASN A 1 83 ? 4.218 -6.941 -4.900 1.00 94.94 83 ASN A C 1
ATOM 620 O O . ASN A 1 83 ? 5.205 -6.306 -4.535 1.00 94.94 83 ASN A O 1
ATOM 624 N N . HIS A 1 84 ? 3.156 -6.344 -5.455 1.00 95.06 84 HIS A N 1
ATOM 625 C CA . HIS A 1 84 ? 3.074 -4.910 -5.759 1.00 95.06 84 HIS A CA 1
ATOM 626 C C . HIS A 1 84 ? 2.188 -4.094 -4.789 1.00 95.06 84 HIS A C 1
ATOM 628 O O . HIS A 1 84 ? 2.058 -2.873 -4.947 1.00 95.06 84 HIS A O 1
ATOM 634 N N . ILE A 1 85 ? 1.576 -4.730 -3.782 1.00 95.38 85 ILE A N 1
ATOM 635 C CA . ILE A 1 85 ? 0.700 -4.078 -2.791 1.00 95.38 85 ILE A CA 1
ATOM 636 C C . ILE A 1 85 ? 1.371 -4.061 -1.411 1.00 95.38 85 ILE A C 1
ATOM 638 O O . ILE A 1 85 ? 1.387 -5.039 -0.658 1.00 95.38 85 ILE A O 1
ATOM 642 N N . PHE A 1 86 ? 1.911 -2.892 -1.067 1.00 94.31 86 PHE A N 1
ATOM 643 C CA . PHE A 1 86 ? 2.759 -2.672 0.101 1.00 94.31 86 PHE A CA 1
ATOM 644 C C . PHE A 1 86 ? 1.965 -2.108 1.280 1.00 94.31 86 PHE A C 1
ATOM 646 O O . PHE A 1 86 ? 1.144 -1.203 1.126 1.00 94.31 86 PHE A O 1
ATOM 653 N N . VAL A 1 87 ? 2.237 -2.603 2.489 1.00 94.25 87 VAL A N 1
ATOM 654 C CA . VAL A 1 87 ? 1.479 -2.249 3.699 1.00 94.25 87 VAL A CA 1
ATOM 655 C C . VAL A 1 87 ? 2.416 -1.748 4.796 1.00 94.25 87 VAL A C 1
ATOM 657 O O . VAL A 1 87 ? 3.404 -2.397 5.130 1.00 94.25 87 VAL A O 1
ATOM 660 N N . LYS A 1 88 ? 2.104 -0.582 5.373 1.00 91.50 88 LYS A N 1
ATOM 661 C CA . LYS A 1 88 ? 2.948 0.116 6.360 1.00 91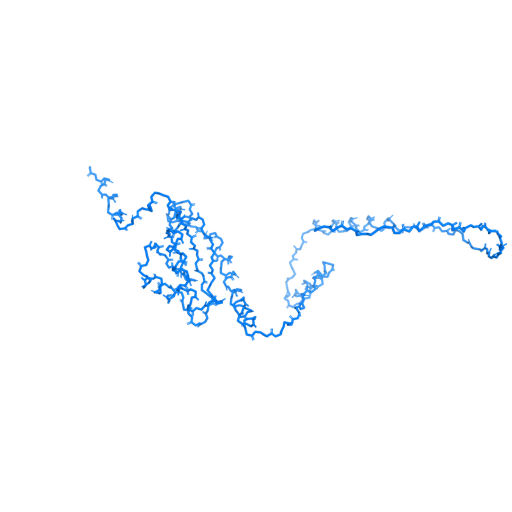.50 88 LYS A CA 1
ATOM 662 C C . LYS A 1 88 ? 2.088 0.611 7.523 1.00 91.50 88 LYS A C 1
ATOM 664 O O . LYS A 1 88 ? 1.012 1.180 7.317 1.00 91.50 88 LYS A O 1
ATOM 669 N N . ASP A 1 89 ? 2.547 0.404 8.755 1.00 92.00 89 ASP A N 1
ATOM 670 C CA . ASP A 1 89 ? 1.835 0.896 9.938 1.00 92.00 89 ASP A CA 1
ATOM 671 C C . ASP A 1 89 ? 1.823 2.427 9.990 1.00 92.00 89 ASP A C 1
ATOM 673 O O . ASP A 1 89 ? 2.790 3.113 9.645 1.00 92.00 89 ASP A O 1
ATOM 677 N N . ARG A 1 90 ? 0.691 2.982 10.425 1.00 85.31 90 ARG A N 1
ATOM 678 C CA . ARG A 1 90 ? 0.415 4.416 10.405 1.00 85.31 90 ARG A CA 1
ATOM 679 C C . ARG A 1 90 ? -0.204 4.822 11.738 1.00 85.31 90 ARG A C 1
ATOM 681 O O . ARG A 1 90 ? -1.417 4.912 11.851 1.00 85.31 90 ARG A O 1
ATOM 688 N N . GLY A 1 91 ? 0.628 5.141 12.730 1.00 85.81 91 GLY A N 1
ATOM 689 C CA . GLY A 1 91 ? 0.217 5.408 14.124 1.00 85.81 91 GLY A CA 1
ATOM 690 C C . GLY A 1 91 ? -0.745 6.584 14.398 1.00 85.81 91 GLY A C 1
ATOM 691 O O . GLY A 1 91 ? -0.904 6.959 15.553 1.00 85.81 91 GLY A O 1
ATOM 692 N N . PHE A 1 92 ? -1.375 7.179 13.378 1.00 87.50 92 PHE A N 1
ATOM 693 C CA . PHE A 1 92 ? -2.458 8.158 13.518 1.00 87.50 92 PHE A CA 1
ATOM 694 C C . PHE A 1 92 ? -3.557 7.900 12.466 1.00 87.50 92 PHE A C 1
ATOM 696 O O . PHE A 1 92 ? -3.225 7.803 11.270 1.00 87.50 92 PHE A O 1
ATOM 703 N N . PRO A 1 93 ? -4.844 7.855 12.868 1.00 88.31 93 PRO A N 1
ATOM 704 C CA . PRO A 1 93 ? -5.963 7.573 11.974 1.00 88.31 93 PRO A CA 1
ATOM 705 C C . PRO A 1 93 ? -6.165 8.642 10.891 1.00 88.31 93 PRO A C 1
ATOM 707 O O . PRO A 1 93 ? -5.571 9.730 10.888 1.00 88.31 93 PRO A O 1
ATOM 710 N N . ALA A 1 94 ? -7.014 8.320 9.918 1.00 84.50 94 ALA A N 1
ATOM 711 C CA . ALA A 1 94 ? -7.406 9.250 8.870 1.00 84.50 94 ALA A CA 1
ATOM 712 C C . ALA A 1 94 ? -8.136 10.477 9.460 1.00 84.50 94 ALA A C 1
ATOM 714 O O . ALA A 1 94 ? -9.224 10.361 10.003 1.00 84.50 94 ALA A O 1
ATOM 715 N N . GLY A 1 95 ? -7.541 11.669 9.327 1.00 81.81 95 GLY A N 1
ATOM 716 C CA . GLY A 1 95 ? -8.146 12.928 9.785 1.00 81.81 95 GLY A CA 1
ATOM 717 C C . GLY A 1 95 ? -7.791 13.368 11.211 1.00 81.81 95 GLY A C 1
ATOM 718 O O . GLY A 1 95 ? -8.211 14.454 11.597 1.00 81.81 95 GLY A O 1
ATOM 719 N N . ASP A 1 96 ? -6.978 12.603 11.954 1.00 87.12 96 ASP A N 1
ATOM 720 C CA 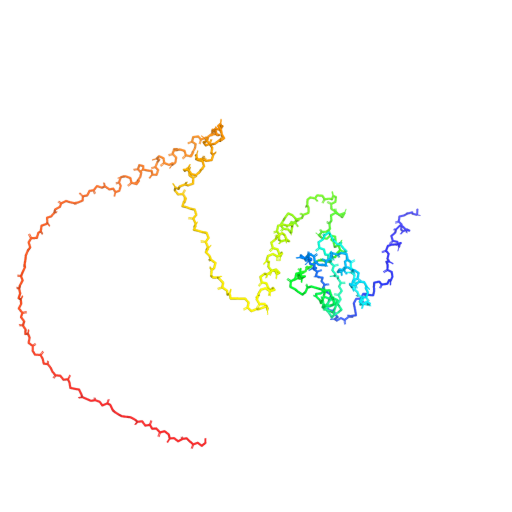. ASP A 1 96 ? -6.548 12.933 13.326 1.00 87.12 96 ASP A CA 1
ATOM 721 C C . ASP A 1 96 ? -6.065 14.396 13.459 1.00 87.12 96 ASP A C 1
ATOM 723 O O . ASP A 1 96 ? -5.137 14.781 12.736 1.00 87.12 96 ASP A O 1
ATOM 727 N N . PRO A 1 97 ? -6.619 15.218 14.373 1.00 84.38 97 PRO A N 1
ATOM 728 C CA . PRO A 1 97 ? -6.324 16.653 14.444 1.00 84.38 97 PRO A CA 1
ATOM 729 C C . PRO A 1 97 ? -4.845 16.972 14.711 1.00 84.38 97 PRO A C 1
ATOM 731 O O . PRO A 1 97 ? -4.382 18.045 14.317 1.00 84.38 97 PRO A O 1
ATOM 734 N N . ARG A 1 98 ? -4.080 16.040 15.300 1.00 82.94 98 ARG A N 1
ATOM 735 C CA . ARG A 1 98 ? -2.633 16.175 15.556 1.00 82.94 98 ARG A CA 1
ATOM 736 C C . ARG A 1 98 ? -1.816 16.161 14.255 1.00 82.94 98 ARG A C 1
ATOM 738 O O . ARG A 1 98 ? -0.771 16.811 14.172 1.00 82.94 98 ARG A O 1
ATOM 745 N N . ARG A 1 99 ? -2.298 15.442 13.230 1.00 80.38 99 ARG A N 1
ATOM 746 C CA . ARG A 1 99 ? -1.618 15.224 11.932 1.00 80.38 99 ARG A CA 1
ATOM 747 C C . ARG A 1 99 ? -2.360 15.828 10.729 1.00 80.38 99 ARG A C 1
ATOM 749 O O . ARG A 1 99 ? -1.772 15.963 9.654 1.00 80.38 99 ARG A O 1
ATOM 756 N N . CYS A 1 100 ? -3.638 16.165 10.883 1.00 81.19 100 CYS A N 1
ATOM 757 C CA . CYS A 1 100 ? -4.481 16.749 9.845 1.00 81.19 100 CYS A CA 1
ATOM 758 C C . CYS A 1 100 ? -4.098 18.208 9.546 1.00 81.19 100 CYS A C 1
ATOM 760 O O . CYS A 1 100 ? -3.380 18.865 10.300 1.00 81.19 100 CYS A O 1
ATOM 762 N N . ARG A 1 101 ? -4.545 18.694 8.383 1.00 81.25 101 ARG A N 1
ATOM 763 C CA . ARG A 1 101 ? -4.203 20.019 7.837 1.00 81.25 101 ARG A CA 1
ATOM 764 C C . ARG A 1 101 ? -5.392 20.943 7.666 1.00 81.25 101 ARG A C 1
ATOM 766 O O . ARG A 1 101 ? -5.213 22.148 7.780 1.00 81.25 101 ARG A O 1
ATOM 773 N N . ALA A 1 102 ? -6.594 20.392 7.494 1.00 82.88 102 ALA A N 1
ATOM 774 C CA . ALA A 1 102 ? -7.829 21.167 7.587 1.00 82.88 102 ALA A CA 1
ATOM 775 C C . ALA A 1 102 ? -7.936 21.856 8.963 1.00 82.88 102 ALA A C 1
ATOM 777 O O . ALA A 1 102 ? -8.218 23.043 9.042 1.00 82.88 102 ALA A O 1
ATOM 778 N N . THR A 1 103 ? -7.567 21.144 10.033 1.00 80.31 103 THR A N 1
ATOM 779 C CA . THR A 1 103 ? -7.504 21.641 11.421 1.00 80.31 103 THR A CA 1
ATOM 780 C C . THR A 1 103 ? -6.296 22.536 11.731 1.00 80.31 103 THR A C 1
ATOM 782 O O . THR A 1 103 ? -6.142 22.968 12.868 1.00 80.31 103 THR A O 1
ATOM 785 N N . ARG A 1 104 ? -5.399 22.775 10.763 1.00 78.94 104 ARG A N 1
ATOM 786 C CA . ARG A 1 104 ? -4.136 23.522 10.942 1.00 78.94 104 ARG A CA 1
ATOM 787 C C . ARG A 1 104 ? -3.882 24.535 9.818 1.00 78.94 104 ARG A C 1
ATOM 789 O O . ARG A 1 104 ? -2.733 24.783 9.462 1.00 78.94 104 ARG A O 1
ATOM 796 N N . ASN A 1 105 ? -4.953 25.062 9.220 1.00 80.88 105 ASN A N 1
ATOM 797 C CA . ASN A 1 105 ? -4.917 26.102 8.182 1.00 80.88 105 ASN A CA 1
ATOM 798 C C . ASN A 1 105 ? -4.070 25.743 6.929 1.00 80.88 105 ASN A C 1
ATOM 800 O O . ASN A 1 105 ? -3.619 26.628 6.207 1.00 80.88 105 ASN A O 1
ATOM 804 N N . GLY A 1 106 ? -3.881 24.450 6.628 1.00 78.12 106 GLY A N 1
ATOM 805 C CA . GLY A 1 106 ? -3.277 23.965 5.378 1.00 78.12 106 GLY A CA 1
ATOM 806 C C . GLY A 1 106 ? -1.785 23.593 5.443 1.00 78.12 106 GLY A C 1
ATOM 807 O O . GLY A 1 106 ? -1.366 22.753 6.246 1.00 78.12 106 GLY A O 1
ATOM 808 N N . GLY A 1 107 ? -0.991 24.133 4.511 1.00 78.62 107 GLY A N 1
ATOM 809 C CA . GLY A 1 107 ? 0.462 23.926 4.383 1.00 78.62 107 GLY A CA 1
ATOM 810 C C . GLY A 1 107 ? 0.934 22.619 3.708 1.00 78.62 107 GLY A C 1
ATOM 811 O O . GLY A 1 107 ? 0.160 21.695 3.454 1.00 78.62 107 GLY A O 1
ATOM 812 N N . GLN A 1 108 ? 2.248 22.540 3.458 1.00 75.69 108 GLN A N 1
ATOM 813 C CA . GLN A 1 108 ? 2.949 21.450 2.752 1.00 75.69 108 GLN A CA 1
ATOM 814 C C . GLN A 1 108 ? 2.825 20.084 3.460 1.00 75.69 108 GLN A C 1
ATOM 816 O O . GLN A 1 108 ? 3.193 19.962 4.628 1.00 75.69 108 GLN A O 1
ATOM 821 N N . ARG A 1 109 ? 2.352 19.027 2.779 1.00 71.56 109 ARG A N 1
ATOM 822 C CA . ARG A 1 109 ? 2.180 17.689 3.393 1.00 71.56 109 ARG A CA 1
ATOM 823 C C . ARG A 1 109 ? 3.540 17.058 3.775 1.00 71.56 109 ARG A C 1
ATOM 825 O O . ARG A 1 109 ? 4.394 16.914 2.903 1.00 71.56 109 ARG A O 1
ATOM 832 N N . PRO A 1 110 ? 3.759 16.641 5.041 1.00 69.69 110 PRO A N 1
ATOM 833 C CA . PRO A 1 110 ? 5.077 16.230 5.505 1.00 69.69 110 PRO A CA 1
ATOM 834 C C . PRO A 1 110 ? 5.368 14.814 5.006 1.00 69.69 110 PRO A C 1
ATOM 836 O O . PRO A 1 110 ? 4.538 13.918 5.175 1.00 69.69 110 PRO A O 1
ATOM 839 N N . GLY A 1 111 ? 6.519 14.635 4.360 1.00 72.75 111 GLY A N 1
ATOM 840 C CA . GLY A 1 111 ? 6.874 13.381 3.696 1.00 72.75 111 GLY A CA 1
ATOM 841 C C . GLY A 1 111 ? 6.035 13.058 2.454 1.00 72.75 111 GLY A C 1
ATOM 842 O O . GLY A 1 111 ? 6.034 11.911 2.037 1.00 72.75 111 GLY A O 1
ATOM 843 N N . PHE A 1 112 ? 5.307 14.011 1.849 1.00 73.75 112 PHE A N 1
ATOM 844 C CA . PHE A 1 112 ? 4.587 13.739 0.591 1.00 73.75 112 PHE A CA 1
ATOM 845 C C . PHE A 1 112 ? 5.534 13.604 -0.610 1.00 73.75 112 PHE A C 1
ATOM 847 O O . PHE A 1 112 ? 5.352 12.695 -1.411 1.00 73.75 112 PHE A O 1
ATOM 854 N N . TYR A 1 113 ? 6.571 14.446 -0.689 1.00 77.25 113 TYR A N 1
ATOM 855 C CA . TYR A 1 113 ? 7.653 14.285 -1.668 1.00 77.25 113 TYR A CA 1
ATOM 856 C C . TYR A 1 113 ? 8.365 12.939 -1.476 1.00 77.25 113 TYR A C 1
ATOM 858 O O . TYR A 1 113 ? 8.470 12.159 -2.414 1.00 77.25 113 TYR A O 1
ATOM 866 N N . THR A 1 114 ? 8.724 12.613 -0.229 1.00 80.50 114 THR A N 1
ATOM 867 C CA . THR A 1 114 ? 9.307 11.315 0.144 1.00 80.50 114 THR A CA 1
ATOM 868 C C . THR A 1 114 ? 8.395 10.147 -0.223 1.00 80.50 114 THR A C 1
ATOM 870 O O . THR A 1 114 ? 8.877 9.167 -0.760 1.00 80.50 114 THR A O 1
ATOM 873 N N . LEU A 1 115 ? 7.079 10.249 -0.004 1.00 75.19 115 LEU A N 1
ATOM 874 C CA . LEU A 1 115 ? 6.117 9.203 -0.365 1.00 75.19 115 LEU A CA 1
ATOM 875 C C . LEU A 1 115 ? 6.037 8.987 -1.884 1.00 75.19 115 LEU A C 1
ATOM 877 O O . LEU A 1 115 ? 5.979 7.845 -2.322 1.00 75.19 115 LEU A O 1
ATOM 881 N N . HIS A 1 116 ? 6.057 10.056 -2.683 1.00 81.62 116 HIS A N 1
ATOM 882 C CA . HIS A 1 116 ? 6.104 9.953 -4.145 1.00 81.62 116 HIS A CA 1
ATOM 883 C C . HIS A 1 116 ? 7.401 9.268 -4.613 1.00 81.62 116 HIS A C 1
ATOM 885 O O . HIS A 1 116 ? 7.368 8.350 -5.429 1.00 81.62 116 HIS A O 1
ATOM 891 N N . GLU A 1 117 ? 8.534 9.646 -4.017 1.00 84.88 117 GLU A N 1
ATOM 892 C CA . GLU A 1 117 ? 9.829 9.005 -4.246 1.00 84.88 117 GLU A CA 1
ATOM 893 C C . GLU A 1 117 ? 9.935 7.561 -3.727 1.00 84.88 117 GLU A C 1
ATOM 895 O O . GLU A 1 117 ? 10.701 6.788 -4.301 1.00 84.88 117 GLU A O 1
ATOM 900 N N . GLU A 1 118 ? 9.237 7.205 -2.643 1.00 83.94 118 GLU A N 1
ATOM 901 C CA . GLU A 1 118 ? 9.113 5.830 -2.140 1.00 83.94 118 GLU A CA 1
ATOM 902 C C . GLU A 1 118 ? 8.346 5.000 -3.180 1.00 83.94 118 GLU A C 1
ATOM 904 O O . GLU A 1 118 ? 8.875 4.008 -3.673 1.00 83.94 118 GLU A O 1
ATOM 909 N N . ILE A 1 119 ? 7.153 5.451 -3.589 1.00 83.44 119 ILE A N 1
ATOM 910 C CA . ILE A 1 119 ? 6.287 4.752 -4.554 1.00 83.44 119 ILE A CA 1
ATOM 911 C C . ILE A 1 119 ? 6.983 4.540 -5.899 1.00 83.44 119 ILE A C 1
ATOM 913 O O . ILE A 1 119 ? 6.973 3.422 -6.403 1.00 83.44 119 ILE A O 1
ATOM 917 N N . SER A 1 120 ? 7.670 5.553 -6.437 1.00 85.44 120 SER A N 1
ATOM 918 C CA . SER A 1 120 ? 8.408 5.423 -7.704 1.00 85.44 120 SER A CA 1
ATOM 919 C C . SER A 1 120 ? 9.517 4.358 -7.679 1.00 85.44 120 SER A C 1
ATOM 921 O O . SER A 1 120 ? 10.015 3.997 -8.741 1.00 85.44 120 SER A O 1
ATOM 923 N N . LYS A 1 121 ? 9.931 3.879 -6.496 1.00 89.56 121 LYS A N 1
ATOM 924 C CA . LYS A 1 121 ? 10.917 2.799 -6.325 1.00 89.56 121 LYS A CA 1
ATOM 925 C C . LYS A 1 121 ? 10.270 1.459 -5.939 1.00 89.56 121 LYS A C 1
ATOM 927 O O . LYS A 1 121 ? 10.950 0.440 -5.973 1.00 89.56 121 LYS A O 1
ATOM 932 N N . MET A 1 122 ? 8.985 1.436 -5.569 1.00 89.31 122 MET A N 1
ATOM 933 C CA . MET A 1 122 ? 8.293 0.211 -5.145 1.00 89.31 122 MET A CA 1
ATOM 934 C C . MET A 1 122 ? 7.941 -0.726 -6.307 1.00 89.31 122 MET A C 1
ATOM 936 O O . MET A 1 122 ? 7.903 -1.931 -6.082 1.00 89.31 122 MET A O 1
ATOM 940 N N . GLY A 1 123 ? 7.772 -0.221 -7.536 1.00 89.75 123 GLY A N 1
ATOM 941 C CA . GLY A 1 123 ? 7.578 -1.061 -8.729 1.00 89.75 123 GLY A CA 1
ATOM 942 C C . GLY A 1 123 ? 8.728 -2.055 -8.909 1.00 89.75 123 GLY A C 1
ATOM 943 O O . GLY A 1 123 ? 8.511 -3.261 -8.877 1.00 89.75 123 GLY A O 1
ATOM 944 N N . THR A 1 124 ? 9.965 -1.552 -8.897 1.00 91.44 124 THR A N 1
ATOM 945 C CA . THR A 1 124 ? 11.197 -2.359 -8.956 1.00 91.44 124 THR A CA 1
ATOM 946 C C . THR A 1 124 ? 11.367 -3.311 -7.764 1.00 91.44 124 THR A C 1
ATOM 948 O O . THR A 1 124 ? 12.025 -4.342 -7.882 1.00 91.44 124 THR A O 1
ATOM 951 N N . VAL A 1 125 ? 10.766 -3.012 -6.604 1.00 92.75 125 VAL A N 1
ATOM 952 C CA . VAL A 1 125 ? 10.724 -3.956 -5.470 1.00 92.75 125 VAL A CA 1
ATOM 953 C C . VAL A 1 125 ? 9.720 -5.083 -5.735 1.00 92.75 125 VAL A C 1
ATOM 955 O O . VAL A 1 125 ? 10.033 -6.231 -5.433 1.00 92.75 125 VAL A O 1
ATOM 958 N N . GLY A 1 126 ? 8.561 -4.784 -6.329 1.00 93.00 126 GLY A N 1
ATOM 959 C CA . GLY A 1 126 ? 7.590 -5.790 -6.773 1.00 93.00 126 GLY A CA 1
ATOM 960 C C . GLY A 1 126 ? 8.165 -6.700 -7.859 1.00 93.00 126 GLY A C 1
ATOM 961 O O . GLY A 1 126 ? 8.170 -7.914 -7.692 1.00 93.00 126 GLY A O 1
ATOM 962 N N . GLU A 1 127 ? 8.790 -6.121 -8.888 1.00 93.00 127 GLU A N 1
ATOM 963 C CA . GLU A 1 127 ? 9.533 -6.853 -9.927 1.00 93.00 127 GLU A CA 1
ATOM 964 C C . GLU A 1 127 ? 10.606 -7.777 -9.324 1.00 93.00 127 GLU A C 1
ATOM 966 O O . GLU A 1 127 ? 10.745 -8.930 -9.732 1.00 93.00 127 GLU A O 1
ATOM 971 N N . ALA A 1 128 ? 11.372 -7.304 -8.335 1.00 92.69 128 ALA A N 1
ATOM 972 C CA . ALA A 1 128 ? 12.393 -8.111 -7.667 1.00 92.69 128 ALA A CA 1
ATOM 973 C C . ALA A 1 128 ? 11.800 -9.253 -6.816 1.00 92.69 128 ALA A C 1
ATOM 975 O O . ALA A 1 128 ? 12.444 -10.293 -6.666 1.00 92.69 128 ALA A O 1
ATOM 976 N N . LEU A 1 129 ? 10.587 -9.081 -6.278 1.00 93.56 129 LEU A N 1
ATOM 977 C CA . LEU A 1 129 ? 9.846 -10.133 -5.578 1.00 93.56 129 LEU A CA 1
ATOM 978 C C . LEU A 1 129 ? 9.263 -11.156 -6.564 1.00 93.56 129 LEU A C 1
ATOM 980 O O . LEU A 1 129 ? 9.475 -12.348 -6.358 1.00 93.56 129 LEU A O 1
ATOM 984 N N . ASP A 1 130 ? 8.642 -10.722 -7.664 1.00 93.69 130 ASP A N 1
ATOM 985 C CA . ASP A 1 130 ? 8.150 -11.606 -8.735 1.00 93.69 130 ASP A CA 1
ATOM 986 C C . ASP A 1 130 ? 9.288 -12.475 -9.305 1.00 93.69 130 ASP A C 1
ATOM 988 O O . ASP A 1 130 ? 9.159 -13.697 -9.384 1.00 93.69 130 ASP A O 1
ATOM 992 N N . ASN A 1 131 ? 10.448 -11.879 -9.608 1.00 93.38 131 ASN A N 1
ATOM 993 C CA . ASN A 1 131 ? 11.635 -12.620 -10.058 1.00 93.38 131 ASN A CA 1
ATOM 994 C C . ASN A 1 131 ? 12.171 -13.599 -8.994 1.00 93.38 131 ASN A C 1
ATOM 996 O O . ASN A 1 131 ? 12.658 -14.680 -9.334 1.00 93.38 131 ASN A O 1
ATOM 1000 N N . TYR A 1 132 ? 12.076 -13.251 -7.706 1.00 91.94 132 TYR A N 1
ATOM 1001 C CA . TYR A 1 132 ? 12.483 -14.132 -6.608 1.00 91.94 132 TYR A CA 1
ATOM 1002 C C . TYR A 1 132 ? 11.531 -15.325 -6.435 1.00 91.94 132 TYR A C 1
ATOM 1004 O O . TYR A 1 132 ? 12.002 -16.445 -6.235 1.00 91.94 132 TYR A O 1
ATOM 1012 N N . GLU A 1 133 ? 10.216 -15.124 -6.556 1.00 91.56 133 GLU A N 1
ATOM 1013 C CA . GLU A 1 133 ? 9.230 -16.213 -6.483 1.00 91.56 133 GLU A CA 1
ATOM 1014 C C . GLU A 1 133 ? 9.226 -17.090 -7.746 1.00 91.56 133 GLU A C 1
ATOM 1016 O O . GLU A 1 133 ? 9.005 -18.296 -7.649 1.00 91.56 133 GLU A O 1
ATOM 1021 N N . ALA A 1 134 ? 9.567 -16.523 -8.907 1.00 92.50 134 ALA A N 1
ATOM 1022 C CA . ALA A 1 134 ? 9.819 -17.263 -10.146 1.00 92.50 134 ALA A CA 1
ATOM 1023 C C . ALA A 1 134 ? 11.152 -18.046 -10.148 1.00 92.50 134 ALA A C 1
ATOM 1025 O O . ALA A 1 134 ? 11.405 -18.818 -11.073 1.00 92.50 134 ALA A O 1
ATOM 1026 N N . GLY A 1 135 ? 12.008 -17.868 -9.133 1.00 90.50 135 GLY A N 1
ATOM 1027 C CA . GLY A 1 135 ? 13.278 -18.589 -9.005 1.00 90.50 135 GLY A CA 1
ATOM 1028 C C . GLY A 1 135 ? 14.377 -18.136 -9.973 1.00 90.50 135 GLY A C 1
ATOM 1029 O O . GLY A 1 135 ? 15.277 -18.922 -10.271 1.00 90.50 135 GLY A O 1
ATOM 1030 N N . VAL A 1 136 ? 14.320 -16.894 -10.466 1.00 88.31 136 VAL A N 1
ATOM 1031 C CA . VAL A 1 136 ? 15.339 -16.332 -11.370 1.00 88.31 136 VAL A CA 1
ATOM 1032 C C . VAL A 1 136 ? 16.696 -16.254 -10.660 1.00 88.31 136 VAL A C 1
ATOM 1034 O O . VAL A 1 136 ? 16.788 -15.868 -9.491 1.00 88.31 136 VAL A O 1
ATOM 1037 N N . GLU A 1 137 ? 17.766 -16.632 -11.366 1.00 84.62 137 GLU A N 1
ATOM 1038 C CA . GLU A 1 137 ? 19.119 -16.632 -10.809 1.00 84.62 137 GLU A CA 1
ATOM 1039 C C . GLU A 1 137 ? 19.577 -15.208 -10.452 1.00 84.62 137 GLU A C 1
ATOM 1041 O O . GLU A 1 137 ? 19.408 -14.254 -11.213 1.00 84.62 137 GLU A O 1
ATOM 1046 N N . LYS A 1 138 ? 20.150 -15.056 -9.255 1.00 81.50 138 LYS A N 1
ATOM 1047 C CA . LYS A 1 138 ? 20.508 -13.747 -8.702 1.00 81.50 138 LYS A CA 1
ATOM 1048 C C . LYS A 1 138 ? 21.826 -13.254 -9.286 1.00 81.50 138 LYS A C 1
ATOM 1050 O O . LYS A 1 138 ? 22.893 -13.671 -8.843 1.00 81.50 138 LYS A O 1
ATOM 1055 N N . THR A 1 139 ? 21.755 -12.297 -10.205 1.00 80.25 139 THR A N 1
ATOM 1056 C CA . THR A 1 139 ? 22.916 -11.486 -10.592 1.00 80.25 139 THR A CA 1
ATOM 1057 C C . THR A 1 139 ? 23.416 -10.679 -9.393 1.00 80.25 139 THR A C 1
ATOM 1059 O O . THR A 1 139 ? 22.636 -9.963 -8.759 1.00 80.25 139 THR A O 1
ATOM 1062 N N . GLU A 1 140 ? 24.709 -10.762 -9.082 1.00 78.00 140 GLU A N 1
ATOM 1063 C CA . GLU A 1 140 ? 25.317 -9.933 -8.040 1.00 78.00 140 GLU A CA 1
ATOM 1064 C C . GLU A 1 140 ? 25.421 -8.478 -8.527 1.00 78.00 140 GLU A C 1
ATOM 1066 O O . GLU A 1 140 ? 25.908 -8.206 -9.622 1.00 78.00 140 GLU A O 1
ATOM 1071 N N . ALA A 1 141 ? 24.894 -7.535 -7.743 1.00 77.06 141 ALA A N 1
ATOM 1072 C CA . ALA A 1 141 ? 24.752 -6.150 -8.178 1.00 77.06 141 ALA A CA 1
ATOM 1073 C C . ALA A 1 141 ? 26.088 -5.392 -8.115 1.00 77.06 141 ALA A C 1
ATOM 1075 O O . ALA A 1 141 ? 26.662 -5.222 -7.034 1.00 77.06 141 ALA A O 1
ATOM 1076 N N . GLU A 1 142 ? 26.544 -4.857 -9.251 1.00 81.19 142 GLU A N 1
ATOM 1077 C CA . GLU A 1 142 ? 27.681 -3.934 -9.290 1.00 81.19 142 GLU A CA 1
ATOM 1078 C C . GLU A 1 142 ? 27.318 -2.608 -8.606 1.00 81.19 142 GLU A C 1
ATOM 1080 O O . GLU A 1 142 ? 26.672 -1.724 -9.173 1.00 81.19 142 GLU A O 1
ATOM 1085 N N . TRP A 1 143 ? 27.736 -2.459 -7.349 1.00 76.94 143 TRP A N 1
ATOM 1086 C CA . TRP A 1 143 ? 27.540 -1.221 -6.602 1.00 76.94 143 TRP A CA 1
ATOM 1087 C C . TRP A 1 143 ? 28.357 -0.080 -7.223 1.00 76.94 143 TRP A C 1
ATOM 1089 O O . TRP A 1 143 ? 29.565 -0.237 -7.425 1.00 76.94 143 TRP A O 1
ATOM 1099 N N . PRO A 1 144 ? 27.756 1.102 -7.467 1.00 80.44 144 PRO A N 1
ATOM 1100 C CA . PRO A 1 144 ? 28.472 2.222 -8.061 1.00 80.44 144 PRO A CA 1
ATOM 1101 C C . PRO A 1 144 ? 29.634 2.641 -7.158 1.00 80.44 144 PRO A C 1
ATOM 1103 O O . PRO A 1 144 ? 29.447 2.990 -5.987 1.00 80.44 144 PRO A O 1
ATOM 1106 N N . THR A 1 145 ? 30.852 2.626 -7.705 1.00 82.50 145 THR A N 1
ATOM 1107 C CA . THR A 1 145 ? 32.052 3.042 -6.972 1.00 82.50 145 THR A CA 1
ATOM 1108 C C . THR A 1 145 ? 31.873 4.461 -6.442 1.00 82.50 145 THR A C 1
ATOM 1110 O O . THR A 1 145 ? 31.473 5.355 -7.192 1.00 82.50 145 THR A O 1
ATOM 1113 N N . ARG A 1 146 ? 32.194 4.697 -5.161 1.00 80.00 146 ARG A N 1
ATOM 1114 C CA . ARG A 1 146 ? 32.097 6.041 -4.571 1.00 80.00 146 ARG A CA 1
ATOM 1115 C C . ARG A 1 146 ? 32.903 7.039 -5.401 1.00 80.00 146 ARG A C 1
ATOM 1117 O O . ARG A 1 146 ? 34.113 6.876 -5.556 1.00 80.00 146 ARG A O 1
ATOM 1124 N N . LEU A 1 147 ? 32.230 8.097 -5.860 1.00 80.56 147 LEU A N 1
ATOM 1125 C CA . LEU A 1 147 ? 32.866 9.264 -6.465 1.00 80.56 147 LEU A CA 1
ATOM 1126 C C . LEU A 1 147 ? 34.013 9.738 -5.569 1.00 80.56 147 LEU A C 1
ATOM 1128 O O . LEU A 1 147 ? 33.818 10.040 -4.391 1.00 80.56 147 LEU A O 1
ATOM 1132 N N . ASN A 1 148 ? 35.219 9.775 -6.131 1.00 81.75 148 ASN A N 1
ATOM 1133 C CA . ASN A 1 148 ? 36.395 10.231 -5.411 1.00 81.75 148 ASN A CA 1
ATOM 1134 C C . ASN A 1 148 ? 36.260 11.737 -5.155 1.00 81.75 148 ASN A C 1
ATOM 1136 O O . ASN A 1 148 ? 36.223 12.517 -6.106 1.00 81.75 148 ASN A O 1
ATOM 1140 N N . SER A 1 149 ? 36.219 12.142 -3.882 1.0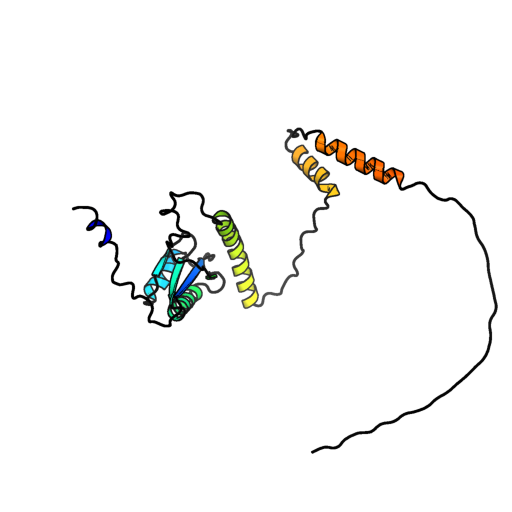0 79.62 149 SER A N 1
ATOM 1141 C CA . SER A 1 149 ? 36.030 13.537 -3.471 1.00 79.62 149 SER A CA 1
ATOM 1142 C C . SER A 1 149 ? 37.012 14.503 -4.138 1.00 79.62 149 SER A C 1
ATOM 1144 O O . SER A 1 149 ? 36.627 15.610 -4.495 1.00 79.62 149 SER A O 1
ATOM 1146 N N . PHE A 1 150 ? 38.252 14.064 -4.378 1.00 78.06 150 PHE A N 1
ATOM 1147 C CA . PHE A 1 150 ? 39.303 14.863 -5.017 1.00 78.06 150 PHE A CA 1
ATOM 1148 C C . PHE A 1 150 ? 39.128 15.039 -6.535 1.00 78.06 150 PHE A C 1
ATOM 1150 O O . PHE A 1 150 ? 39.903 15.765 -7.142 1.00 78.06 150 PHE A O 1
ATOM 1157 N N . LYS A 1 151 ? 38.134 14.382 -7.150 1.00 80.69 151 LYS A N 1
ATOM 1158 C CA . LYS A 1 151 ? 37.763 14.538 -8.569 1.00 80.69 151 LYS A CA 1
ATOM 1159 C C . LYS A 1 151 ? 36.421 15.246 -8.772 1.00 80.69 151 LYS A C 1
ATOM 1161 O O . LYS A 1 151 ? 36.021 15.475 -9.908 1.00 80.69 151 LYS A O 1
ATOM 1166 N N . ILE A 1 152 ? 35.703 15.599 -7.701 1.00 83.00 152 ILE A N 1
ATOM 1167 C CA . ILE A 1 152 ? 34.412 16.302 -7.809 1.00 83.00 152 ILE A CA 1
ATOM 1168 C C . ILE A 1 152 ? 34.589 17.643 -8.539 1.00 83.00 152 ILE A C 1
ATOM 1170 O O . ILE A 1 152 ? 33.748 18.014 -9.351 1.00 83.00 152 ILE A O 1
ATOM 1174 N N . GLU A 1 153 ? 35.713 18.323 -8.319 1.00 74.56 153 GLU A N 1
ATOM 1175 C CA . GLU A 1 153 ? 36.083 19.566 -9.004 1.00 74.56 153 GLU A CA 1
ATOM 1176 C C . GLU A 1 153 ? 36.312 19.356 -10.513 1.00 74.56 153 GLU A C 1
ATOM 1178 O O . GLU A 1 153 ? 35.826 20.160 -11.313 1.00 74.56 153 GLU A O 1
ATOM 1183 N N . ASP A 1 154 ? 36.943 18.246 -10.918 1.00 80.88 154 ASP A N 1
ATOM 1184 C CA . ASP A 1 154 ? 37.098 17.861 -12.330 1.00 80.88 154 ASP A CA 1
ATOM 1185 C C . ASP A 1 154 ? 35.732 17.596 -12.982 1.00 80.88 154 ASP A C 1
ATOM 1187 O O . ASP A 1 154 ? 35.445 18.129 -14.053 1.00 80.88 154 ASP A O 1
ATOM 1191 N N . TYR A 1 155 ? 34.859 16.819 -12.326 1.00 79.69 155 TYR A N 1
ATOM 1192 C CA . TYR A 1 155 ? 33.519 16.504 -12.840 1.00 79.69 155 TYR A CA 1
ATOM 1193 C C . TYR A 1 155 ? 32.627 17.751 -12.942 1.00 79.69 155 TYR A C 1
ATOM 1195 O O . TYR A 1 155 ? 31.980 17.961 -13.968 1.00 79.69 155 TYR A O 1
ATOM 1203 N N . ILE A 1 156 ? 32.634 18.625 -11.928 1.00 80.44 156 ILE A N 1
ATOM 1204 C CA . ILE A 1 156 ? 31.921 19.912 -11.969 1.00 80.44 156 ILE A CA 1
ATOM 1205 C C . ILE A 1 156 ? 32.458 20.783 -13.110 1.00 80.44 156 ILE A C 1
ATOM 1207 O O . ILE A 1 156 ? 31.673 21.387 -13.841 1.00 80.44 156 ILE A O 1
ATOM 1211 N N . THR A 1 157 ? 33.777 20.830 -13.309 1.00 78.75 157 THR A N 1
ATOM 1212 C CA . THR A 1 157 ? 34.385 21.625 -14.388 1.00 78.75 157 THR A CA 1
ATOM 1213 C C . THR A 1 157 ? 34.104 21.025 -15.771 1.00 78.75 157 THR A C 1
ATOM 1215 O O . THR A 1 157 ? 33.913 21.778 -16.724 1.00 78.75 157 THR A O 1
ATOM 1218 N N . ALA A 1 158 ? 33.990 19.700 -15.891 1.00 76.81 158 ALA A N 1
ATOM 1219 C CA . ALA A 1 158 ? 33.599 19.022 -17.127 1.00 76.81 158 ALA A CA 1
ATOM 1220 C C . ALA A 1 158 ? 32.127 19.279 -17.506 1.00 76.81 158 ALA A C 1
ATOM 1222 O O . ALA A 1 158 ? 31.836 19.514 -18.680 1.00 76.81 158 ALA A O 1
ATOM 1223 N N . GLU A 1 159 ? 31.200 19.306 -16.542 1.00 73.06 159 GLU A N 1
ATOM 1224 C CA . GLU A 1 159 ? 29.793 19.647 -16.808 1.00 73.06 159 GLU A CA 1
ATOM 1225 C C . GLU A 1 159 ? 29.585 21.156 -17.039 1.00 73.06 159 GLU A C 1
ATOM 1227 O O . GLU A 1 159 ? 28.909 21.551 -17.993 1.00 73.06 159 GLU A O 1
ATOM 1232 N N . LEU A 1 160 ? 30.234 22.026 -16.256 1.00 64.31 160 LEU A N 1
ATOM 1233 C CA . LEU A 1 160 ? 30.235 23.478 -16.507 1.00 64.31 160 LEU A CA 1
ATOM 1234 C C . LEU A 1 160 ? 30.987 23.856 -17.797 1.00 64.31 160 LEU A C 1
ATOM 1236 O O . LEU A 1 160 ? 30.699 24.890 -18.396 1.00 64.31 160 LEU A O 1
ATOM 1240 N N . GLY A 1 161 ? 31.901 23.012 -18.284 1.00 58.34 161 GLY A N 1
ATOM 1241 C CA . GLY A 1 161 ? 32.526 23.167 -19.599 1.00 58.34 161 GLY A CA 1
ATOM 1242 C C . GLY A 1 161 ? 31.520 23.074 -20.753 1.00 58.34 161 GLY A C 1
ATOM 1243 O O . GLY A 1 161 ? 31.683 23.753 -21.768 1.00 58.34 161 GLY A O 1
ATOM 1244 N N . LYS A 1 162 ? 30.441 22.296 -20.576 1.00 56.62 162 LYS A N 1
ATOM 1245 C CA . LYS A 1 162 ? 29.324 22.187 -21.532 1.00 56.62 162 LYS A CA 1
ATOM 1246 C C . LYS A 1 162 ? 28.359 23.375 -21.417 1.00 56.62 162 LYS A C 1
ATOM 1248 O O . LYS A 1 162 ? 27.817 23.820 -22.424 1.00 56.62 162 LYS A O 1
ATOM 1253 N N . ASN A 1 163 ? 28.175 23.918 -20.209 1.00 57.00 163 ASN A N 1
ATOM 1254 C CA . ASN A 1 163 ? 27.280 25.044 -19.916 1.00 57.00 163 ASN A CA 1
ATOM 1255 C C . ASN A 1 163 ? 28.063 26.290 -19.463 1.00 57.00 163 ASN A C 1
ATOM 1257 O O . ASN A 1 163 ? 28.298 26.488 -18.273 1.00 57.00 163 ASN A O 1
ATOM 1261 N N . LYS A 1 164 ? 28.427 27.157 -20.424 1.00 47.88 164 LYS A N 1
ATOM 1262 C CA . LYS A 1 164 ? 29.354 28.309 -20.296 1.00 47.88 164 LYS A CA 1
ATOM 1263 C C . LYS A 1 164 ? 28.916 29.459 -19.351 1.00 47.88 164 LYS A C 1
ATOM 1265 O O . LYS A 1 164 ? 28.906 30.622 -19.757 1.00 47.88 164 LYS A O 1
ATOM 1270 N N . LYS A 1 165 ? 28.600 29.181 -18.084 1.00 50.28 165 LYS A N 1
ATOM 1271 C CA . LYS A 1 165 ? 28.489 30.174 -16.998 1.00 50.28 165 LYS A CA 1
ATOM 1272 C C . LYS A 1 165 ? 29.085 29.601 -15.712 1.00 50.28 165 LYS A C 1
ATOM 1274 O O . LYS A 1 165 ? 28.453 28.810 -15.020 1.00 50.28 165 LYS A O 1
ATOM 1279 N N . LYS A 1 166 ? 30.313 30.015 -15.393 1.00 40.16 166 LYS A N 1
ATOM 1280 C CA . LYS A 1 166 ? 31.001 29.650 -14.148 1.00 40.16 166 LYS A CA 1
ATOM 1281 C C . LYS A 1 166 ? 30.431 30.492 -12.992 1.00 40.16 166 LYS A C 1
ATOM 1283 O O . LYS A 1 166 ? 30.485 31.715 -13.101 1.00 40.16 166 LYS A O 1
ATOM 1288 N N . PRO A 1 167 ? 29.892 29.895 -11.913 1.00 50.38 167 PRO A N 1
ATOM 1289 C CA . PRO A 1 167 ? 29.476 30.653 -10.739 1.00 50.38 167 PRO A CA 1
ATOM 1290 C C . PRO A 1 167 ? 30.703 31.185 -9.984 1.00 50.38 167 PRO A C 1
ATOM 1292 O O . PRO A 1 167 ? 31.727 30.506 -9.872 1.00 50.38 167 PRO A O 1
ATOM 1295 N N . GLU A 1 168 ? 30.593 32.403 -9.464 1.00 49.06 168 GLU A N 1
ATOM 1296 C CA . GLU A 1 168 ? 31.662 33.076 -8.729 1.00 49.06 168 GLU A CA 1
ATOM 1297 C C . GLU A 1 168 ? 31.713 32.567 -7.278 1.00 49.06 168 GLU A C 1
ATOM 1299 O O . GLU A 1 168 ? 30.908 3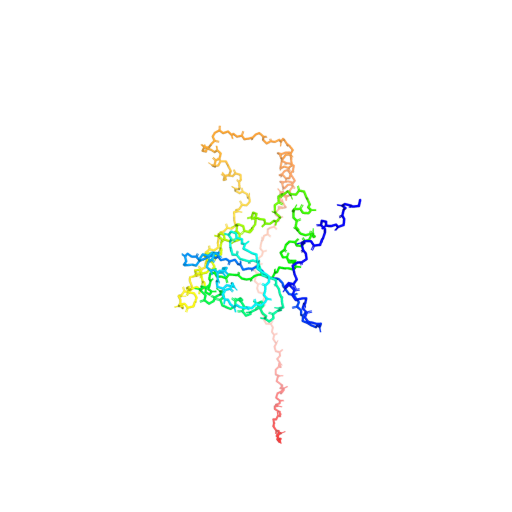2.939 -6.426 1.00 49.06 168 GLU A O 1
ATOM 1304 N N . MET A 1 169 ? 32.638 31.642 -7.010 1.00 49.56 169 MET A N 1
ATOM 1305 C CA . MET A 1 169 ? 32.877 31.083 -5.675 1.00 49.56 169 MET A CA 1
ATOM 1306 C C . MET A 1 169 ? 33.644 32.086 -4.807 1.00 49.56 169 MET A C 1
ATOM 1308 O O . MET A 1 169 ? 34.731 32.526 -5.173 1.00 49.56 169 MET A O 1
ATOM 1312 N N . THR A 1 170 ? 33.097 32.422 -3.638 1.00 52.94 170 THR A N 1
ATOM 1313 C CA . THR A 1 170 ? 33.662 33.444 -2.748 1.00 52.94 170 THR A CA 1
ATOM 1314 C C . THR A 1 170 ? 34.964 32.993 -2.066 1.00 52.94 170 THR A C 1
ATOM 1316 O O . THR A 1 170 ? 35.126 31.836 -1.670 1.00 52.94 170 THR A O 1
ATOM 1319 N N . HIS A 1 171 ? 35.889 33.945 -1.883 1.00 53.34 171 HIS A N 1
ATOM 1320 C CA . HIS A 1 171 ? 37.289 33.747 -1.454 1.00 53.34 171 HIS A CA 1
ATOM 1321 C C . HIS A 1 171 ? 37.506 32.930 -0.159 1.00 53.34 171 HIS A C 1
ATOM 1323 O O . HIS A 1 171 ? 38.570 32.361 0.062 1.00 53.34 171 HIS A O 1
ATOM 1329 N N . ILE A 1 172 ? 36.488 32.791 0.695 1.00 51.81 172 ILE A N 1
ATOM 1330 C CA . ILE A 1 172 ? 36.577 32.095 1.993 1.00 51.81 172 ILE A CA 1
ATOM 1331 C C . ILE A 1 172 ? 37.019 30.620 1.843 1.00 51.81 172 ILE A C 1
ATOM 1333 O O . ILE A 1 172 ? 37.598 30.040 2.768 1.00 51.81 172 ILE A O 1
ATOM 1337 N N . VAL A 1 173 ? 36.753 29.994 0.689 1.00 53.94 173 VAL A N 1
ATOM 1338 C CA . VAL A 1 173 ? 37.121 28.592 0.420 1.00 53.94 173 VAL A CA 1
ATOM 1339 C C . VAL A 1 173 ? 38.570 28.454 -0.063 1.00 53.94 173 VAL A C 1
ATOM 1341 O O . VAL A 1 173 ? 39.274 27.557 0.407 1.00 53.94 173 VAL A O 1
ATOM 1344 N N . THR A 1 174 ? 39.045 29.340 -0.949 1.00 56.47 174 THR A N 1
ATOM 1345 C CA . THR A 1 174 ? 40.402 29.264 -1.527 1.00 56.47 174 THR A CA 1
ATOM 1346 C C . THR A 1 174 ? 41.480 29.367 -0.457 1.00 56.47 174 THR A C 1
ATOM 1348 O O . THR A 1 174 ? 42.429 28.580 -0.436 1.00 56.47 174 THR A O 1
ATOM 1351 N N . ASP A 1 175 ? 41.287 30.276 0.490 1.00 56.19 175 ASP A N 1
ATOM 1352 C CA . ASP A 1 175 ? 42.311 30.654 1.463 1.00 56.19 175 ASP A CA 1
ATOM 1353 C C . ASP A 1 175 ? 42.523 29.534 2.497 1.00 56.19 175 ASP A C 1
ATOM 1355 O O . ASP A 1 175 ? 43.646 29.234 2.911 1.00 56.19 175 ASP A O 1
ATOM 1359 N N . ARG A 1 176 ? 41.442 28.819 2.841 1.00 58.31 176 ARG A N 1
ATOM 1360 C CA . ARG A 1 176 ? 41.476 27.627 3.706 1.00 58.31 176 ARG A CA 1
ATOM 1361 C C . ARG A 1 176 ? 42.160 26.428 3.046 1.00 58.31 176 ARG A C 1
ATOM 1363 O O . ARG A 1 176 ? 42.780 25.629 3.749 1.00 58.31 176 ARG A O 1
ATOM 1370 N N . ILE A 1 177 ? 42.068 26.298 1.721 1.00 59.34 177 ILE A N 1
ATOM 1371 C CA . ILE A 1 177 ? 42.768 25.252 0.959 1.00 59.34 177 ILE A CA 1
ATOM 1372 C C . ILE A 1 177 ? 44.264 25.585 0.864 1.00 59.34 177 ILE A C 1
ATOM 1374 O O . ILE A 1 177 ? 45.099 24.718 1.129 1.00 59.34 177 ILE A O 1
ATOM 1378 N N . ALA A 1 178 ? 44.611 26.845 0.576 1.00 65.19 178 ALA A N 1
ATOM 1379 C CA . ALA A 1 178 ? 45.996 27.314 0.540 1.00 65.19 178 ALA A CA 1
ATOM 1380 C C . ALA A 1 178 ? 46.714 27.107 1.889 1.00 65.19 178 ALA A C 1
ATOM 1382 O O . ALA A 1 178 ? 47.809 26.537 1.922 1.00 65.19 178 ALA A O 1
ATOM 1383 N N . ALA A 1 179 ? 46.068 27.474 3.003 1.00 65.00 179 ALA A N 1
ATOM 1384 C CA . ALA A 1 179 ? 46.609 27.284 4.350 1.00 65.00 179 ALA A CA 1
ATOM 1385 C C . ALA A 1 179 ? 46.920 25.805 4.662 1.00 65.00 179 ALA A C 1
ATOM 1387 O O . ALA A 1 179 ? 48.030 25.484 5.089 1.00 65.00 179 ALA A O 1
ATOM 1388 N N . LYS A 1 180 ? 45.981 24.888 4.380 1.00 67.38 180 LYS A N 1
ATOM 1389 C CA . LYS A 1 180 ? 46.189 23.444 4.603 1.00 67.38 180 LYS A CA 1
ATOM 1390 C C . LYS A 1 180 ? 47.279 22.840 3.717 1.00 67.38 180 LYS A C 1
ATOM 1392 O O . LYS A 1 180 ? 47.946 21.898 4.141 1.00 67.38 180 LYS A O 1
ATOM 1397 N N . LYS A 1 181 ? 47.478 23.363 2.504 1.00 68.44 181 LYS A N 1
ATOM 1398 C CA . LYS A 1 181 ? 48.546 22.898 1.609 1.00 68.44 181 LYS A CA 1
ATOM 1399 C C . LYS A 1 181 ? 49.929 23.278 2.154 1.00 68.44 181 LYS A C 1
ATOM 1401 O O . LYS A 1 181 ? 50.779 22.407 2.311 1.00 68.44 181 LYS A O 1
ATOM 1406 N N . ALA A 1 182 ? 50.101 24.534 2.574 1.00 64.56 182 ALA A N 1
ATOM 1407 C CA . ALA A 1 182 ? 51.337 25.010 3.202 1.00 64.56 182 ALA A CA 1
ATOM 1408 C C . ALA A 1 182 ? 51.678 24.283 4.524 1.00 64.56 182 ALA A C 1
ATOM 1410 O O . ALA A 1 182 ? 52.853 24.113 4.854 1.00 64.56 182 ALA A O 1
ATOM 1411 N N . GLU A 1 183 ? 50.669 23.832 5.276 1.00 63.62 183 GLU A N 1
ATOM 1412 C CA . GLU A 1 183 ? 50.856 23.013 6.483 1.00 63.62 183 GLU A CA 1
ATOM 1413 C C . GLU A 1 183 ? 51.320 21.577 6.163 1.00 63.62 183 GLU A C 1
ATOM 1415 O O . GLU A 1 183 ? 52.141 21.014 6.891 1.00 63.62 183 GLU A O 1
ATOM 1420 N N . ALA A 1 184 ? 50.847 20.992 5.057 1.00 57.00 184 ALA A N 1
ATOM 1421 C CA . ALA A 1 184 ? 51.256 19.659 4.614 1.00 57.00 184 ALA A CA 1
ATOM 1422 C C . ALA A 1 184 ? 52.705 19.628 4.095 1.00 57.00 184 ALA A C 1
ATOM 1424 O O . ALA A 1 184 ? 53.458 18.707 4.427 1.00 57.00 184 ALA A O 1
ATOM 1425 N N . ASP A 1 185 ? 53.113 20.639 3.323 1.00 58.06 185 ASP A N 1
ATOM 1426 C CA . ASP A 1 185 ? 54.444 20.680 2.702 1.00 58.06 185 ASP A CA 1
ATOM 1427 C C . ASP A 1 185 ? 55.567 20.870 3.744 1.00 58.06 185 ASP A C 1
ATOM 1429 O O . ASP A 1 185 ? 56.619 20.236 3.643 1.00 58.06 185 ASP A O 1
ATOM 1433 N N . LYS A 1 186 ? 55.312 21.607 4.839 1.00 55.44 186 LYS A N 1
ATOM 1434 C CA . LYS A 1 186 ? 56.246 21.736 5.983 1.00 55.44 186 LYS A CA 1
ATOM 1435 C C . LYS A 1 186 ? 56.539 20.427 6.734 1.00 55.44 186 LYS A C 1
ATOM 1437 O O . LYS A 1 186 ? 57.422 20.410 7.588 1.00 55.44 186 LYS A O 1
ATOM 1442 N N . LYS A 1 187 ? 55.826 19.332 6.448 1.00 56.34 187 LYS A N 1
ATOM 1443 C CA . LYS A 1 187 ? 56.033 18.013 7.078 1.00 56.34 187 LYS A CA 1
ATOM 1444 C C . LYS A 1 187 ? 56.927 17.058 6.274 1.00 56.34 187 LYS A C 1
ATOM 1446 O O . LYS A 1 187 ? 57.035 15.889 6.644 1.00 56.34 187 LYS A O 1
ATOM 1451 N N . LYS A 1 188 ? 57.572 17.526 5.196 1.00 52.59 188 LYS A N 1
ATOM 1452 C CA . LYS A 1 188 ? 58.467 16.721 4.343 1.00 52.59 188 LYS A CA 1
ATOM 1453 C C . LYS A 1 188 ? 59.834 17.379 4.113 1.00 52.59 188 LYS A C 1
ATOM 1455 O O . LYS A 1 188 ? 60.112 17.858 3.019 1.00 52.59 188 LYS A O 1
ATOM 1460 N N . GLU A 1 189 ? 60.731 17.281 5.091 1.00 41.66 189 GLU A N 1
ATOM 1461 C CA . GLU A 1 189 ? 62.172 17.457 4.853 1.00 41.66 189 GLU A CA 1
ATOM 1462 C C . GLU A 1 189 ? 62.968 16.298 5.503 1.00 41.66 189 GLU A C 1
ATOM 1464 O O . GLU A 1 189 ? 62.625 15.892 6.616 1.00 41.66 189 GLU A O 1
ATOM 1469 N N . PRO A 1 190 ? 63.942 15.661 4.810 1.00 46.91 190 PRO A N 1
ATOM 1470 C CA . PRO A 1 190 ? 64.392 14.314 5.178 1.00 46.91 190 PRO A CA 1
ATOM 1471 C C . PRO A 1 190 ? 65.680 14.255 6.019 1.00 46.91 190 PRO A C 1
ATOM 1473 O O . PRO A 1 190 ? 66.706 14.842 5.673 1.00 46.91 190 PRO A O 1
ATOM 1476 N N . ALA A 1 191 ? 65.680 13.399 7.047 1.00 36.75 191 ALA A N 1
ATOM 1477 C CA . ALA A 1 191 ? 66.907 12.926 7.695 1.00 36.75 191 ALA A CA 1
ATOM 1478 C C . ALA A 1 191 ? 67.765 12.086 6.718 1.00 36.75 191 ALA A C 1
ATOM 1480 O O . ALA A 1 191 ? 67.232 11.340 5.893 1.00 36.75 191 ALA A O 1
ATOM 1481 N N . LYS A 1 192 ? 69.100 12.218 6.776 1.00 36.28 192 LYS A N 1
ATOM 1482 C CA . LYS A 1 192 ? 69.989 11.902 5.639 1.00 36.28 192 LYS A CA 1
ATOM 1483 C C . LYS A 1 192 ? 71.270 11.148 6.042 1.00 36.28 192 LYS A C 1
ATOM 1485 O O . LYS A 1 192 ? 72.206 11.773 6.528 1.00 36.28 192 LYS A O 1
ATOM 1490 N N . LYS A 1 193 ? 71.353 9.858 5.654 1.00 36.00 193 LYS A N 1
ATOM 1491 C CA . LYS A 1 193 ? 72.518 8.927 5.781 1.00 36.00 193 LYS A CA 1
ATOM 1492 C C . LYS A 1 193 ? 72.832 8.530 7.248 1.00 36.00 193 LYS A C 1
ATOM 1494 O O . LYS A 1 193 ? 72.360 9.198 8.153 1.00 36.00 193 LYS A O 1
ATOM 1499 N N . THR A 1 194 ? 73.533 7.433 7.571 1.00 30.53 194 THR A N 1
ATOM 1500 C CA . THR A 1 194 ? 74.479 6.532 6.855 1.00 30.53 194 THR A CA 1
ATOM 1501 C C . THR A 1 194 ? 74.089 5.037 7.017 1.00 30.53 194 THR A C 1
ATOM 1503 O O . THR A 1 194 ? 73.496 4.665 8.016 1.00 30.53 194 THR A O 1
ATOM 1506 N N . ALA A 1 195 ? 74.134 4.205 5.964 1.00 30.69 195 ALA A N 1
ATOM 1507 C CA . ALA A 1 195 ? 75.226 3.311 5.500 1.00 30.69 195 ALA A CA 1
ATOM 1508 C C . ALA A 1 195 ? 75.212 1.861 6.075 1.00 30.69 195 ALA A C 1
ATOM 1510 O O . ALA A 1 195 ? 74.826 1.624 7.210 1.00 30.69 195 ALA A O 1
ATOM 1511 N N . LYS A 1 196 ? 75.620 0.898 5.233 1.00 33.88 196 LYS A N 1
ATOM 1512 C CA . LYS A 1 196 ? 75.735 -0.577 5.419 1.00 33.88 196 LYS A CA 1
ATOM 1513 C C . LYS A 1 196 ? 77.234 -0.974 5.259 1.00 33.88 196 LYS A C 1
ATOM 1515 O O . LYS A 1 196 ? 77.963 -0.086 4.807 1.00 33.88 196 LYS A O 1
ATOM 1520 N N . PRO A 1 197 ? 77.716 -2.232 5.465 1.00 42.94 197 PRO A N 1
ATOM 1521 C CA . PRO A 1 197 ? 77.051 -3.511 5.810 1.00 42.94 197 PRO A CA 1
ATOM 1522 C C . PRO A 1 197 ? 77.779 -4.221 7.019 1.00 42.94 197 PRO A C 1
ATOM 1524 O O . PRO A 1 197 ? 78.122 -3.483 7.934 1.00 42.94 197 PRO A O 1
ATOM 1527 N N . ASP A 1 198 ? 78.039 -5.540 7.209 1.00 30.86 198 ASP A N 1
ATOM 1528 C CA . ASP A 1 198 ? 77.756 -6.802 6.473 1.00 30.86 198 ASP A CA 1
ATOM 1529 C C . ASP A 1 198 ? 77.843 -8.117 7.320 1.00 30.86 198 ASP A C 1
ATOM 1531 O O . ASP A 1 198 ? 78.265 -8.117 8.471 1.00 30.86 198 ASP A O 1
ATOM 1535 N N . GLU A 1 199 ? 77.438 -9.219 6.675 1.00 33.72 199 GLU A N 1
ATOM 1536 C CA . GLU A 1 199 ? 77.763 -10.667 6.747 1.00 33.72 199 GLU A CA 1
ATOM 1537 C C . GLU A 1 199 ? 78.226 -11.494 7.992 1.00 33.72 199 GLU A C 1
ATOM 1539 O O . GLU A 1 199 ? 79.280 -11.291 8.583 1.00 33.72 199 GLU A O 1
ATOM 1544 N N . LYS A 1 200 ? 77.552 -12.667 8.094 1.00 31.70 200 LYS A N 1
ATOM 1545 C CA . LYS A 1 200 ? 78.033 -14.060 8.364 1.00 31.70 200 LYS A CA 1
ATOM 1546 C C . LYS A 1 200 ? 78.321 -14.612 9.790 1.00 31.70 200 LYS A C 1
ATOM 1548 O O . LYS A 1 200 ? 79.174 -14.138 10.524 1.00 31.70 200 LYS A O 1
ATOM 1553 N N . LYS A 1 201 ? 77.796 -15.848 9.977 1.00 31.47 201 LYS A N 1
ATOM 1554 C CA . LYS A 1 201 ? 78.147 -16.924 10.955 1.00 31.47 201 LYS A CA 1
ATOM 1555 C C . LYS A 1 201 ? 77.775 -16.630 12.433 1.00 31.47 201 LYS A C 1
ATOM 1557 O O . LYS A 1 201 ? 77.566 -15.489 12.800 1.00 31.47 201 LYS A O 1
ATOM 1562 N N . THR A 1 202 ? 77.578 -17.613 13.327 1.00 33.53 202 THR A N 1
ATOM 1563 C CA . THR A 1 202 ? 77.936 -19.058 13.324 1.00 33.53 202 THR A CA 1
ATOM 1564 C C . THR A 1 202 ? 76.808 -19.936 13.924 1.00 33.53 202 THR A C 1
ATOM 1566 O O . THR A 1 202 ? 75.836 -19.407 14.449 1.00 33.53 202 THR A O 1
ATOM 1569 N N . ALA A 1 203 ? 76.910 -21.271 13.838 1.00 33.16 203 ALA A N 1
ATOM 1570 C CA . ALA A 1 203 ? 75.883 -22.240 14.266 1.00 33.16 203 ALA A CA 1
ATOM 1571 C C . ALA A 1 203 ? 76.235 -23.034 15.555 1.00 33.16 203 ALA A C 1
ATOM 1573 O O . ALA A 1 203 ? 77.328 -22.887 16.098 1.00 33.16 203 ALA A O 1
ATOM 1574 N N . ALA A 1 204 ? 75.333 -23.957 15.946 1.00 33.22 204 ALA A N 1
ATOM 1575 C CA . ALA A 1 204 ? 75.357 -24.858 17.122 1.00 33.22 204 ALA A CA 1
ATOM 1576 C C . ALA A 1 204 ? 74.910 -24.203 18.461 1.00 33.22 204 ALA A C 1
ATOM 1578 O O . ALA A 1 204 ? 74.972 -22.990 18.597 1.00 33.22 204 ALA A O 1
ATOM 1579 N N . LYS A 1 205 ? 74.415 -24.929 19.485 1.00 32.53 205 LYS A N 1
ATOM 1580 C CA . LYS A 1 205 ? 74.423 -26.390 19.771 1.00 32.53 205 LYS A CA 1
ATOM 1581 C C . LYS A 1 205 ? 73.300 -26.773 20.781 1.00 32.53 205 LYS A C 1
ATOM 1583 O O . LYS A 1 205 ? 72.791 -25.885 21.446 1.00 32.53 205 LYS A O 1
ATOM 1588 N N . LYS A 1 206 ? 73.079 -28.089 21.005 1.00 35.47 206 LYS A N 1
ATOM 1589 C CA . LYS A 1 206 ? 72.422 -28.734 22.191 1.00 35.47 206 LYS A CA 1
ATOM 1590 C C . LYS A 1 206 ? 70.881 -28.563 22.340 1.00 35.47 206 LYS A C 1
ATOM 1592 O O . LYS A 1 206 ? 70.394 -27.453 22.423 1.00 35.47 206 LYS A O 1
ATOM 1597 N N . THR A 1 207 ? 70.054 -29.615 22.173 1.00 35.12 207 THR A N 1
ATOM 1598 C CA . THR A 1 207 ? 69.621 -30.705 23.116 1.00 35.12 207 THR A CA 1
ATOM 1599 C C . THR A 1 207 ? 68.667 -30.285 24.252 1.00 35.12 207 THR A C 1
ATOM 1601 O O . THR A 1 207 ? 68.884 -29.227 24.816 1.00 35.12 207 THR A O 1
ATOM 1604 N N . ALA A 1 208 ? 67.736 -31.097 24.790 1.00 33.41 208 ALA A N 1
ATOM 1605 C CA . ALA A 1 208 ? 66.969 -32.276 24.321 1.00 33.41 208 ALA A CA 1
ATOM 1606 C C . ALA A 1 208 ? 66.070 -32.820 25.474 1.00 33.41 208 ALA A C 1
ATOM 1608 O O . ALA A 1 208 ? 66.602 -33.351 26.443 1.00 33.41 208 ALA A O 1
ATOM 1609 N N . ALA A 1 209 ? 64.735 -32.774 25.350 1.00 39.50 209 ALA A N 1
ATOM 1610 C CA . ALA A 1 209 ? 63.748 -33.551 26.137 1.00 39.50 209 ALA A CA 1
ATOM 1611 C C . ALA A 1 209 ? 62.394 -33.471 25.388 1.00 39.50 209 ALA A C 1
ATOM 1613 O O . ALA A 1 209 ? 61.979 -32.372 25.045 1.00 39.50 209 ALA A O 1
ATOM 1614 N N . LYS A 1 210 ? 61.724 -34.532 24.905 1.00 35.78 210 LYS A N 1
ATOM 1615 C CA . LYS A 1 210 ? 61.286 -35.817 25.501 1.00 35.78 210 LYS A CA 1
ATOM 1616 C C . LYS A 1 210 ? 60.176 -35.584 26.554 1.00 35.78 210 LYS A C 1
ATOM 1618 O O . LYS A 1 210 ? 60.479 -35.088 27.626 1.00 35.78 210 LYS A O 1
ATOM 1623 N N . LYS A 1 211 ? 58.884 -35.732 26.183 1.00 36.16 211 LYS A N 1
ATOM 1624 C CA . LYS A 1 211 ? 58.013 -36.942 26.366 1.00 36.16 211 LYS A CA 1
ATOM 1625 C C . LYS A 1 211 ? 57.814 -37.255 27.867 1.00 36.16 211 LYS A C 1
ATOM 1627 O O . LYS A 1 211 ? 58.820 -37.413 28.540 1.00 36.16 211 LYS A O 1
ATOM 1632 N N . THR A 1 212 ? 56.627 -37.417 28.465 1.00 36.94 212 THR A N 1
ATOM 1633 C CA . THR A 1 212 ? 55.267 -37.907 28.069 1.00 36.94 212 THR A CA 1
ATOM 1634 C C . THR A 1 212 ? 54.196 -37.257 29.002 1.00 36.94 212 THR A C 1
ATOM 1636 O O . THR A 1 212 ? 54.592 -36.398 29.774 1.00 36.94 212 THR A O 1
ATOM 1639 N N . THR A 1 213 ? 52.875 -37.523 29.060 1.00 40.53 213 THR A N 1
ATOM 1640 C CA . THR A 1 213 ? 51.904 -38.589 28.653 1.00 40.53 213 THR A CA 1
ATOM 1641 C C . THR A 1 213 ? 50.572 -37.903 28.199 1.00 40.53 213 THR A C 1
ATOM 1643 O O . THR A 1 213 ? 50.439 -36.705 28.403 1.00 40.53 213 THR A O 1
ATOM 1646 N N . LYS A 1 214 ? 49.571 -38.445 27.469 1.00 35.59 214 LYS A N 1
ATOM 1647 C CA . LYS A 1 214 ? 48.745 -39.686 27.559 1.00 35.59 214 LYS A CA 1
ATOM 1648 C C . LYS A 1 214 ? 48.075 -39.900 28.945 1.00 35.59 214 LYS A C 1
ATOM 1650 O O . LYS A 1 214 ? 48.684 -39.572 29.948 1.00 35.59 214 LYS A O 1
ATOM 1655 N N . LYS A 1 215 ? 46.845 -40.423 29.084 1.00 36.62 215 LYS A N 1
ATOM 1656 C CA . LYS A 1 215 ? 45.868 -41.014 28.136 1.00 36.62 215 LYS A CA 1
ATOM 1657 C C . LYS A 1 215 ? 44.426 -40.823 28.684 1.00 36.62 215 LYS A C 1
ATOM 1659 O O . LYS A 1 215 ? 44.276 -40.529 29.858 1.00 36.62 215 LYS A O 1
ATOM 1664 N N . GLU A 1 216 ? 43.424 -41.026 27.823 1.00 38.69 216 GLU A N 1
ATOM 1665 C CA . GLU A 1 216 ? 42.025 -41.469 28.069 1.00 38.69 216 GLU A CA 1
ATOM 1666 C C . GLU A 1 216 ? 41.428 -41.547 29.493 1.00 38.69 216 GLU A C 1
ATOM 1668 O O . GLU A 1 216 ? 41.971 -42.173 30.397 1.00 38.69 216 GLU A O 1
ATOM 1673 N N . THR A 1 217 ? 40.139 -41.204 29.584 1.00 41.41 217 THR A N 1
ATOM 1674 C CA . THR A 1 217 ? 39.117 -42.137 30.114 1.00 41.41 217 THR A CA 1
ATOM 1675 C C . THR A 1 217 ? 37.800 -41.952 29.352 1.00 41.41 217 THR A C 1
ATOM 1677 O O . THR A 1 217 ? 37.561 -40.892 28.774 1.00 41.41 217 THR A O 1
ATOM 1680 N N . THR A 1 218 ? 36.964 -42.993 29.264 1.00 45.34 218 THR A N 1
ATOM 1681 C CA . THR A 1 218 ? 35.775 -43.003 28.388 1.00 45.34 218 THR A CA 1
ATOM 1682 C C . THR A 1 218 ? 34.623 -43.799 29.009 1.00 45.34 218 THR A C 1
ATOM 1684 O O . THR A 1 218 ? 34.855 -44.856 29.581 1.00 45.34 218 THR A O 1
ATOM 1687 N N . ALA A 1 219 ? 33.392 -43.312 28.809 1.00 43.59 219 ALA A N 1
ATOM 1688 C CA . ALA A 1 219 ? 32.105 -44.022 28.898 1.00 43.59 219 ALA A CA 1
ATOM 1689 C C . ALA A 1 219 ? 31.709 -44.774 30.195 1.00 43.59 219 ALA A C 1
ATOM 1691 O O . ALA A 1 219 ? 32.211 -45.853 30.500 1.00 43.59 219 ALA A O 1
ATOM 1692 N N . LYS A 1 220 ? 30.603 -44.319 30.806 1.00 40.12 220 LYS A N 1
ATOM 1693 C CA . LYS A 1 220 ? 29.298 -45.031 30.909 1.00 40.12 220 LYS A CA 1
ATOM 1694 C C . LYS A 1 220 ? 28.256 -44.025 31.447 1.00 40.12 220 LYS A C 1
ATOM 1696 O O . LYS A 1 220 ? 28.592 -43.257 32.335 1.00 40.12 220 LYS A O 1
ATOM 1701 N N . LYS A 1 221 ? 27.074 -43.824 30.849 1.00 46.81 221 LYS A N 1
ATOM 1702 C CA . LYS A 1 221 ? 25.987 -44.737 30.418 1.00 46.81 221 LYS A CA 1
ATOM 1703 C C . LYS A 1 221 ? 25.032 -45.098 31.564 1.00 46.81 221 LYS A C 1
ATOM 1705 O O . LYS A 1 221 ? 25.282 -46.060 32.291 1.00 46.81 221 LYS A O 1
ATOM 1710 N N . LYS A 1 222 ? 23.867 -44.453 31.561 1.00 46.91 222 LYS A N 1
ATOM 1711 C CA . LYS A 1 222 ? 22.589 -45.167 31.494 1.00 46.91 222 LYS A CA 1
ATOM 1712 C C . LYS A 1 222 ? 21.655 -44.432 30.541 1.00 46.91 222 LYS A C 1
ATOM 1714 O O . LYS A 1 222 ? 21.846 -43.205 30.421 1.00 46.91 222 LYS A O 1
#

Foldseek 3Di:
DPPPVVPPPPPPVPLPDDDPPFDKFKKFKFFLDPQDALVNLVVQLVVLPFNWDWDGDRGHIMIIDGPVSVVSSLCSSCVSPVLRIDMGTDHAHDQRLVQDAVNVVHDDRPCPVVVVVVSVCSNVRSVVVVCVVVVPDDDDDDDPDPDDPVCVVVVVCVVCVVVVDDDDDDPPVVVVVVVVVVVVVVVDDDDDDDDDDDDDDDDDDDDDDDDDDDDDDDDDDD

Radius of gyration: 35.57 Å; chains: 1; bounding box: 108×79×53 Å